Protein AF-A0A3A2ZZX3-F1 (afdb_monomer)

InterPro domains:
  IPR053175 DHMBA Cluster Regulating Transcription Factor [PTHR38791] (6-276)

Secondary structure (DSSP, 8-state):
--THHHHHHTTT-HHHHHHHHHHHTPPPPHHHHHHHHHHHHH--STHHHHHHHHHHHHHHHHHHHHHHTTSS--HHHHHHHHHHHHHHHHHHHTTS-GGGSPEEEEPPGGGTTSSSS--SSSEEEE-SSHHHHHHHHHHHHHHHHHHHHHHHHHHHHHTT--GGGHHHHHHHHHHHHHHHHHHHHHHHHHHHHHTT--GGG-S-TT----TTHHHHHHHHHHHHHHHHHHH-TTS-HHHHHHHHHHHHHHHHHH--HHHHHHHHHHHTTPPPGGGSTT-S---TTTTTTTSTT-----

pLDDT: mean 73.74, std 22.27, range [23.28, 98.44]

Structure (mmCIF, N/CA/C/O backbone):
data_AF-A0A3A2ZZX3-F1
#
_entry.id   AF-A0A3A2ZZX3-F1
#
loop_
_atom_site.group_PDB
_atom_site.id
_atom_site.type_symbol
_atom_site.label_atom_id
_atom_site.label_alt_id
_atom_site.label_comp_id
_atom_site.label_asym_id
_atom_site.label_entity_id
_atom_site.label_seq_id
_atom_site.pdbx_PDB_ins_code
_atom_site.Cartn_x
_atom_site.Cartn_y
_atom_site.Cartn_z
_atom_site.occupancy
_atom_site.B_iso_or_equiv
_atom_site.auth_seq_id
_atom_site.auth_comp_id
_atom_site.auth_asym_id
_atom_site.auth_atom_id
_atom_site.pdbx_PDB_model_num
ATOM 1 N N . MET A 1 1 ? -22.712 -8.710 -6.549 1.00 27.12 1 MET A N 1
ATOM 2 C CA . MET A 1 1 ? -22.750 -7.231 -6.635 1.00 27.12 1 MET A CA 1
ATOM 3 C C . MET A 1 1 ? -22.127 -6.888 -7.974 1.00 27.12 1 MET A C 1
ATOM 5 O O . MET A 1 1 ? -20.960 -7.195 -8.163 1.00 27.12 1 MET A O 1
ATOM 9 N N . ASP A 1 2 ? -22.930 -6.405 -8.920 1.00 23.28 2 ASP A N 1
ATOM 10 C CA . ASP A 1 2 ? -22.525 -6.122 -10.302 1.00 23.28 2 ASP A CA 1
ATOM 11 C C . ASP A 1 2 ? -21.553 -4.928 -10.335 1.00 23.28 2 ASP A C 1
ATOM 13 O O . ASP A 1 2 ? -21.874 -3.843 -9.844 1.00 23.28 2 ASP A O 1
ATOM 17 N N . TRP A 1 3 ? -20.349 -5.124 -10.878 1.00 28.36 3 TRP A N 1
ATOM 18 C CA . TRP A 1 3 ? -19.307 -4.094 -10.962 1.00 28.36 3 TRP A CA 1
ATOM 19 C C . TRP A 1 3 ? -19.712 -2.894 -11.824 1.00 28.36 3 TRP A C 1
ATOM 21 O O . TRP A 1 3 ? -19.175 -1.802 -11.636 1.00 28.36 3 TRP A O 1
ATOM 31 N N . ARG A 1 4 ? -20.729 -3.044 -12.684 1.00 27.89 4 ARG A N 1
ATOM 32 C CA . ARG A 1 4 ? -21.340 -1.931 -13.429 1.00 27.89 4 ARG A CA 1
ATOM 33 C C . ARG A 1 4 ? -21.966 -0.873 -12.509 1.00 27.89 4 ARG A C 1
ATOM 35 O O . ARG A 1 4 ? -22.125 0.273 -12.921 1.00 27.89 4 ARG A O 1
ATOM 42 N N . CYS A 1 5 ? -22.265 -1.210 -11.248 1.00 26.86 5 CYS A N 1
ATOM 43 C CA . CYS A 1 5 ? -22.736 -0.241 -10.251 1.00 26.86 5 CYS A CA 1
ATOM 44 C C . CYS A 1 5 ? -21.631 0.663 -9.673 1.00 26.86 5 CYS A C 1
ATOM 46 O O . CYS A 1 5 ? -21.943 1.708 -9.099 1.00 26.86 5 CYS A O 1
ATOM 48 N N . LEU A 1 6 ? -20.348 0.303 -9.792 1.00 32.28 6 LEU A N 1
ATOM 49 C CA . LEU A 1 6 ? -19.255 1.165 -9.320 1.00 32.28 6 LEU A CA 1
ATOM 50 C C . LEU A 1 6 ? -18.976 2.313 -10.294 1.00 32.28 6 LEU A C 1
ATOM 52 O O . LEU A 1 6 ? -18.769 3.436 -9.838 1.00 32.28 6 LEU A O 1
ATOM 56 N N . ASP A 1 7 ? -19.111 2.080 -11.602 1.00 29.34 7 ASP A N 1
ATOM 57 C CA . ASP A 1 7 ? -19.030 3.142 -12.613 1.00 29.34 7 ASP A CA 1
ATOM 58 C C . ASP A 1 7 ? -20.176 4.163 -12.475 1.00 29.34 7 ASP A C 1
ATOM 60 O O . ASP A 1 7 ? -19.975 5.360 -12.688 1.00 29.34 7 ASP A O 1
ATOM 64 N N . THR A 1 8 ? -21.368 3.737 -12.034 1.00 28.77 8 THR A N 1
ATOM 65 C CA . THR A 1 8 ? -22.497 4.649 -11.761 1.00 28.77 8 THR A CA 1
ATOM 66 C C . THR A 1 8 ? -22.389 5.361 -10.406 1.00 28.77 8 THR A C 1
ATOM 68 O O . THR A 1 8 ? -22.933 6.455 -10.244 1.00 28.77 8 THR A O 1
ATOM 71 N N . CYS A 1 9 ? -21.640 4.805 -9.445 1.00 27.50 9 CYS A N 1
ATOM 72 C CA . CYS A 1 9 ? -21.347 5.428 -8.146 1.00 27.50 9 CYS A CA 1
ATOM 73 C C . CYS A 1 9 ? -20.044 6.251 -8.122 1.00 27.50 9 CYS A C 1
ATOM 75 O O . CYS A 1 9 ? -19.771 6.929 -7.124 1.00 27.50 9 CYS A O 1
ATOM 77 N N . ALA A 1 10 ? -19.270 6.248 -9.213 1.00 30.84 10 ALA A N 1
ATOM 78 C CA . ALA A 1 10 ? -18.018 6.988 -9.377 1.00 30.84 10 ALA A CA 1
ATOM 79 C C . ALA A 1 10 ? -18.080 8.486 -8.989 1.00 30.84 10 ALA A C 1
ATOM 81 O O . ALA A 1 10 ? -17.092 8.982 -8.440 1.00 30.84 10 ALA A O 1
ATOM 82 N N . PRO A 1 11 ? -19.205 9.222 -9.161 1.00 28.05 11 PRO A N 1
ATOM 83 C CA . PRO A 1 11 ? -19.306 10.608 -8.697 1.00 28.05 11 PRO A CA 1
ATOM 84 C C . PRO A 1 11 ? -19.359 10.767 -7.168 1.00 28.05 11 PRO A C 1
ATOM 86 O O . PRO A 1 11 ? -19.103 11.861 -6.672 1.00 28.05 11 PRO A O 1
ATOM 89 N N . ARG A 1 12 ? -19.717 9.717 -6.408 1.00 30.23 12 ARG A N 1
ATOM 90 C CA . ARG A 1 12 ? -19.893 9.779 -4.941 1.00 30.23 12 ARG A CA 1
ATOM 91 C C . ARG A 1 12 ? -18.686 9.291 -4.144 1.00 30.23 12 ARG A C 1
ATOM 93 O O . ARG A 1 12 ? -18.505 9.746 -3.020 1.00 30.23 12 ARG A O 1
ATOM 100 N N . PHE A 1 13 ? -17.862 8.400 -4.700 1.00 36.53 13 PHE A N 1
ATOM 101 C 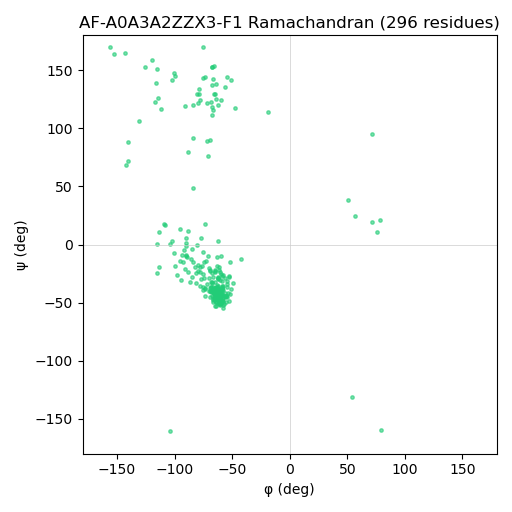CA . PHE A 1 13 ? -16.740 7.778 -3.979 1.00 36.53 13 PHE A CA 1
ATOM 102 C C . PHE A 1 13 ? -15.485 7.639 -4.863 1.00 36.53 13 PHE A C 1
ATOM 104 O O . PHE A 1 13 ? -15.111 6.526 -5.241 1.00 36.53 13 PHE A O 1
ATOM 111 N N . PRO A 1 14 ? -14.794 8.750 -5.185 1.00 44.69 14 PRO A N 1
ATOM 112 C CA . PRO A 1 14 ? -13.608 8.743 -6.054 1.00 44.69 14 PRO A CA 1
ATOM 113 C C . PRO A 1 14 ? -12.471 7.838 -5.543 1.00 44.69 14 PRO A C 1
ATOM 115 O O . PRO A 1 14 ? -11.707 7.292 -6.340 1.00 44.69 14 PRO A O 1
ATOM 118 N N . ASP A 1 15 ? -12.393 7.609 -4.228 1.00 47.47 15 ASP A N 1
ATOM 119 C CA . ASP A 1 15 ? -11.411 6.715 -3.604 1.00 47.47 15 ASP A CA 1
ATOM 120 C C . ASP A 1 15 ? -11.558 5.249 -4.052 1.00 47.47 15 ASP A C 1
ATOM 122 O O . ASP A 1 15 ? -10.544 4.57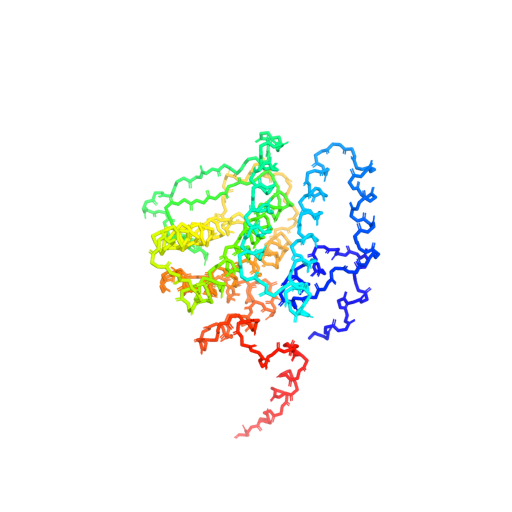1 -4.237 1.00 47.47 15 ASP A O 1
ATOM 126 N N . LEU A 1 16 ? -12.792 4.778 -4.284 1.00 49.12 16 LEU A N 1
ATOM 127 C CA . LEU A 1 16 ? -13.080 3.410 -4.734 1.00 49.12 16 LEU A CA 1
ATOM 128 C C . LEU A 1 16 ? -12.723 3.203 -6.205 1.00 49.12 16 LEU A C 1
ATOM 130 O O . LEU A 1 16 ? -12.169 2.163 -6.560 1.00 49.12 16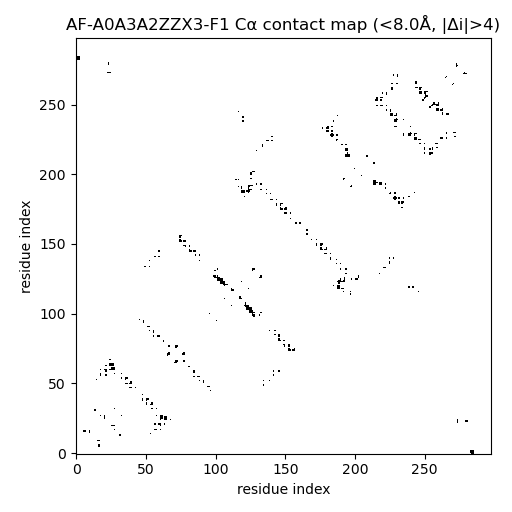 LEU A O 1
ATOM 134 N N . GLN A 1 17 ? -12.947 4.214 -7.046 1.00 50.62 17 GLN A N 1
ATOM 135 C CA . GLN A 1 17 ? -12.512 4.167 -8.440 1.00 50.62 17 GLN A CA 1
ATOM 136 C C . GLN A 1 17 ? -10.984 4.175 -8.548 1.00 50.62 17 GLN A C 1
ATOM 138 O O . GLN A 1 17 ? -10.424 3.456 -9.367 1.00 50.62 17 GLN A O 1
ATOM 143 N N . LEU A 1 18 ? -10.289 4.944 -7.703 1.00 50.12 18 LEU A N 1
ATOM 144 C CA . LEU A 1 18 ? -8.824 4.928 -7.642 1.00 50.12 18 LEU A CA 1
ATOM 145 C C . LEU A 1 18 ? -8.290 3.562 -7.193 1.00 50.12 18 LEU A C 1
ATOM 147 O O . LEU A 1 18 ? -7.308 3.093 -7.753 1.00 50.12 18 LEU A O 1
ATOM 151 N N . ILE A 1 19 ? -8.937 2.903 -6.224 1.00 55.06 19 ILE A N 1
ATOM 152 C CA . ILE A 1 19 ? -8.599 1.524 -5.831 1.00 55.06 19 ILE A CA 1
ATOM 153 C C . ILE A 1 19 ? -8.789 0.580 -7.026 1.00 55.06 19 ILE A C 1
ATOM 155 O O . ILE A 1 19 ? -7.847 -0.109 -7.408 1.00 55.06 19 ILE A O 1
ATOM 159 N N . SER A 1 20 ? -9.960 0.612 -7.668 1.00 52.97 20 SER A N 1
ATOM 160 C CA . SER A 1 20 ? -10.252 -0.193 -8.861 1.00 52.97 20 SER A CA 1
ATOM 161 C C . SER A 1 20 ? -9.228 0.035 -9.981 1.00 52.97 20 SER A C 1
ATOM 163 O O . SER A 1 20 ? -8.704 -0.922 -10.542 1.00 52.97 20 SER A O 1
ATOM 165 N N . ASN A 1 21 ? -8.852 1.287 -10.255 1.00 52.41 21 ASN A N 1
ATOM 166 C CA . ASN A 1 21 ? -7.917 1.626 -11.328 1.00 52.41 21 ASN A CA 1
ATOM 167 C C . ASN A 1 21 ? -6.476 1.182 -11.048 1.00 52.41 21 ASN A C 1
ATOM 169 O O . ASN A 1 21 ? -5.806 0.680 -11.955 1.00 52.41 21 ASN A O 1
ATOM 173 N N . ILE A 1 22 ? -6.010 1.325 -9.800 1.00 53.75 22 ILE A N 1
ATOM 174 C CA . ILE A 1 22 ? -4.679 0.859 -9.377 1.00 53.75 22 ILE A CA 1
ATOM 175 C C . ILE A 1 22 ? -4.537 -0.640 -9.677 1.00 53.75 22 ILE A C 1
ATOM 177 O O . ILE A 1 22 ? -3.548 -1.057 -10.286 1.00 53.75 22 ILE A O 1
ATOM 181 N N . TYR A 1 23 ? -5.558 -1.435 -9.343 1.00 50.56 23 TYR A N 1
ATOM 182 C CA . TYR A 1 23 ? -5.526 -2.891 -9.502 1.00 50.56 23 TYR A CA 1
ATOM 183 C C . TYR A 1 23 ? -5.949 -3.387 -10.893 1.00 50.56 23 TYR A C 1
ATOM 185 O O . TYR A 1 23 ? -5.385 -4.359 -11.391 1.00 50.56 23 TYR A O 1
ATOM 193 N N . GLY A 1 24 ? -6.870 -2.696 -11.568 1.00 49.41 24 GLY A N 1
ATOM 194 C CA . GLY A 1 24 ? -7.225 -2.940 -12.971 1.00 49.41 24 GLY A CA 1
ATOM 195 C C . GLY A 1 24 ? -6.124 -2.522 -13.954 1.00 49.41 24 GLY A C 1
ATOM 196 O O . GLY A 1 24 ? -6.196 -2.834 -15.153 1.00 49.41 24 GLY A O 1
ATOM 197 N N . LYS A 1 25 ? -5.091 -1.820 -13.455 1.00 52.94 25 LYS A N 1
ATOM 198 C CA . LYS A 1 25 ? -4.049 -1.162 -14.256 1.00 52.94 25 LYS A CA 1
ATOM 199 C C . LYS A 1 25 ? -4.685 -0.295 -15.350 1.00 52.94 25 LYS A C 1
ATOM 201 O O . LYS A 1 25 ? -4.248 -0.297 -16.501 1.00 52.94 25 LYS A O 1
ATOM 206 N N . THR A 1 26 ? -5.787 0.367 -15.018 1.00 53.41 26 THR A N 1
ATOM 207 C CA . THR A 1 26 ? -6.523 1.242 -15.929 1.00 53.41 26 THR A CA 1
ATOM 208 C C . THR A 1 26 ? -6.170 2.687 -15.629 1.00 53.41 26 THR A C 1
ATOM 210 O O . THR A 1 26 ? -5.873 3.069 -14.496 1.00 53.41 26 THR A O 1
ATOM 213 N N . ARG A 1 27 ? -6.177 3.513 -16.673 1.00 51.59 27 ARG A N 1
ATOM 214 C CA . ARG A 1 27 ? -5.947 4.943 -16.518 1.00 51.59 27 ARG A CA 1
ATOM 215 C C . ARG A 1 27 ? -7.064 5.556 -15.680 1.00 51.59 27 ARG A C 1
ATOM 217 O O . ARG A 1 27 ? -8.236 5.282 -15.931 1.00 51.59 27 ARG A O 1
ATOM 224 N N . THR A 1 28 ? -6.715 6.450 -14.758 1.00 54.31 28 THR A N 1
ATOM 225 C CA . THR A 1 28 ? -7.730 7.265 -14.090 1.00 54.31 28 THR A CA 1
ATOM 226 C C . THR A 1 28 ? -8.414 8.174 -15.116 1.00 54.31 28 THR A C 1
ATOM 228 O O . THR A 1 28 ? -7.717 8.924 -15.808 1.00 54.31 28 THR A O 1
ATOM 231 N N . PRO A 1 29 ? -9.757 8.138 -15.233 1.00 69.12 29 PRO A N 1
ATOM 232 C CA . PRO A 1 29 ? -10.492 9.000 -16.150 1.00 69.12 29 PRO A CA 1
ATOM 233 C C . PRO A 1 29 ? -10.115 10.477 -15.988 1.00 69.12 29 PRO A C 1
ATOM 235 O O . PRO A 1 29 ? -9.925 10.975 -14.874 1.00 69.12 29 PRO A O 1
ATOM 238 N N . SER A 1 30 ? -10.039 11.201 -17.106 1.00 64.94 30 SER A N 1
ATOM 239 C CA . SER A 1 30 ? -9.662 12.621 -17.129 1.00 64.94 30 SER A CA 1
ATOM 240 C C . SER A 1 30 ? -10.602 13.497 -16.293 1.00 64.94 30 SER A C 1
ATOM 242 O O . SER A 1 30 ? -10.145 14.466 -15.687 1.00 64.94 30 SER A O 1
ATOM 244 N N . SER A 1 31 ? -11.882 13.124 -16.206 1.00 52.31 31 SER A N 1
ATOM 245 C CA . SER A 1 31 ? -12.887 13.738 -15.334 1.00 52.31 31 SER A CA 1
ATOM 246 C C . SER A 1 31 ? -12.510 13.629 -13.856 1.00 52.31 31 SER A C 1
ATOM 248 O O . SER A 1 31 ? -12.478 14.643 -13.167 1.00 52.31 31 SER A O 1
ATOM 250 N N . ILE A 1 32 ? -12.138 12.437 -13.382 1.00 61.62 32 ILE A N 1
ATOM 251 C CA . ILE A 1 32 ? -11.729 12.198 -11.989 1.00 61.62 32 ILE A CA 1
ATOM 252 C C . ILE A 1 32 ? -10.435 12.941 -11.675 1.00 61.62 32 ILE A C 1
ATOM 254 O O . ILE A 1 32 ? -10.342 13.595 -10.644 1.00 61.62 32 ILE A O 1
ATOM 258 N N . ARG A 1 33 ? -9.463 12.933 -12.592 1.00 64.12 33 ARG A N 1
ATOM 259 C CA . ARG A 1 33 ? -8.218 13.692 -12.420 1.00 64.12 33 ARG A CA 1
ATOM 260 C C . ARG A 1 33 ? -8.473 15.196 -12.301 1.00 64.12 33 ARG A C 1
ATOM 262 O O . ARG A 1 33 ? -7.904 15.841 -11.423 1.00 64.12 33 ARG A O 1
ATOM 269 N N . LYS A 1 34 ? -9.338 15.750 -13.160 1.00 66.62 34 LYS A N 1
ATOM 270 C CA . LYS A 1 34 ? -9.728 17.166 -13.105 1.00 66.62 34 LYS A CA 1
ATOM 271 C C . LYS A 1 34 ? -10.454 17.480 -11.798 1.00 66.62 34 LYS A C 1
ATOM 273 O O . LYS A 1 34 ? -10.163 18.498 -11.187 1.00 66.62 34 LYS A O 1
ATOM 278 N N . LEU A 1 35 ? -11.336 16.593 -11.337 1.00 66.00 35 LEU A N 1
ATOM 279 C CA . LEU A 1 35 ? -12.009 16.731 -10.044 1.00 66.00 35 LEU A CA 1
ATOM 280 C C . LEU A 1 35 ? -11.017 16.700 -8.875 1.00 66.00 35 LEU A C 1
ATOM 282 O O . LEU A 1 35 ? -11.110 17.554 -8.004 1.00 66.00 35 LEU A O 1
ATOM 286 N N . SER A 1 36 ? -10.029 15.799 -8.875 1.00 69.19 36 SER A N 1
ATOM 287 C CA . SER A 1 36 ? -8.981 15.768 -7.843 1.00 69.19 36 SER A CA 1
ATOM 288 C C . SER A 1 36 ? -8.125 17.038 -7.839 1.00 69.19 36 SER A C 1
ATOM 290 O O . SER A 1 36 ? -7.779 17.542 -6.775 1.00 69.19 36 SER A O 1
ATOM 292 N N . GLN A 1 37 ? -7.802 17.584 -9.016 1.00 69.94 37 GLN A N 1
ATOM 293 C CA . GLN A 1 37 ? -7.067 18.848 -9.136 1.00 69.94 37 GLN A CA 1
ATOM 294 C C . GLN A 1 37 ? -7.894 20.039 -8.642 1.00 69.94 37 GLN A C 1
ATOM 296 O O . GLN A 1 37 ? -7.379 20.867 -7.894 1.00 69.94 37 GLN A O 1
ATOM 301 N N . LEU A 1 38 ? -9.171 20.109 -9.025 1.00 67.00 38 LEU A N 1
ATOM 302 C CA . LEU A 1 38 ? -10.085 21.159 -8.579 1.00 67.00 38 LEU A CA 1
ATOM 303 C C . LEU A 1 38 ? -10.331 21.086 -7.070 1.00 67.00 38 LEU A C 1
ATOM 305 O O . LEU A 1 38 ? -10.319 22.126 -6.417 1.00 67.00 38 LEU A O 1
ATOM 309 N N . ALA A 1 39 ? -10.488 19.881 -6.513 1.00 63.00 39 ALA A N 1
ATOM 310 C CA . ALA A 1 39 ? -10.569 19.671 -5.072 1.00 63.00 39 ALA A CA 1
ATOM 311 C C . ALA A 1 39 ? -9.301 20.204 -4.396 1.00 63.00 39 ALA A C 1
ATOM 313 O O . ALA A 1 39 ? -9.383 21.141 -3.614 1.00 63.00 39 ALA A O 1
ATOM 314 N N . TYR A 1 40 ? -8.111 19.762 -4.817 1.00 69.19 40 TYR A N 1
ATOM 315 C CA . TYR A 1 40 ? -6.847 20.237 -4.243 1.00 69.19 40 TYR A CA 1
ATOM 316 C C . TYR A 1 40 ? -6.671 21.769 -4.270 1.00 69.19 40 TYR A C 1
ATOM 318 O O . TYR A 1 40 ? -6.086 22.338 -3.348 1.00 69.19 40 TYR A O 1
ATOM 326 N N . GLN A 1 41 ? -7.150 22.435 -5.325 1.00 71.44 41 GLN A N 1
ATOM 327 C CA . GLN A 1 41 ? -7.077 23.893 -5.479 1.00 71.44 41 GLN A CA 1
ATOM 328 C C . GLN A 1 41 ? -8.117 24.649 -4.640 1.00 71.44 41 GLN A C 1
ATOM 330 O O . GLN A 1 41 ? -7.864 25.787 -4.253 1.00 71.44 41 GLN A O 1
ATOM 335 N N . SER A 1 42 ? -9.273 24.037 -4.380 1.00 61.38 42 SER A N 1
ATOM 336 C CA . SER A 1 42 ? -10.416 24.679 -3.711 1.00 61.38 42 SER A CA 1
ATOM 337 C C . SER A 1 42 ? -10.516 24.323 -2.227 1.00 61.38 42 SER A C 1
ATOM 339 O O . SER A 1 42 ? -11.197 25.008 -1.465 1.00 61.38 42 SER A O 1
ATOM 341 N N . THR A 1 43 ? -9.863 23.240 -1.809 1.00 65.12 43 THR A N 1
ATOM 342 C CA . THR A 1 43 ? -9.905 22.725 -0.446 1.00 65.12 43 THR A CA 1
ATOM 343 C C . THR A 1 43 ? -9.007 23.551 0.476 1.00 65.12 43 THR A C 1
ATOM 345 O O . THR A 1 43 ? -7.800 23.681 0.261 1.00 65.12 43 THR A O 1
ATOM 348 N N . VAL A 1 44 ? -9.601 24.070 1.552 1.00 63.09 44 VAL A N 1
ATOM 349 C CA . VAL A 1 44 ? -8.910 24.810 2.616 1.00 63.09 44 VAL A CA 1
ATOM 350 C C . VAL A 1 44 ? -8.730 23.900 3.836 1.00 63.09 44 VAL A C 1
ATOM 352 O O . VAL A 1 44 ? -9.620 23.119 4.172 1.00 63.09 44 VAL A O 1
ATOM 355 N N . GLY A 1 45 ? -7.583 24.004 4.511 1.00 69.06 45 GLY A N 1
ATOM 356 C CA . GLY A 1 45 ? -7.265 23.222 5.711 1.00 69.06 45 GLY A CA 1
ATOM 357 C C . GLY A 1 45 ? -6.801 21.789 5.426 1.00 69.06 45 GLY A C 1
ATOM 358 O O . GLY A 1 45 ? -6.361 21.466 4.320 1.00 69.06 45 GLY A O 1
ATOM 359 N N . ASP A 1 46 ? -6.900 20.925 6.438 1.00 68.12 46 ASP A N 1
ATOM 360 C CA . ASP A 1 46 ? -6.272 19.594 6.466 1.00 68.12 46 ASP A CA 1
ATOM 361 C C . ASP A 1 46 ? -6.727 18.651 5.336 1.00 68.12 46 ASP A C 1
ATOM 363 O O . ASP A 1 46 ? -5.985 17.769 4.900 1.00 68.12 46 ASP A O 1
ATOM 367 N N . PHE A 1 47 ? -7.926 18.857 4.784 1.00 69.44 47 PHE A N 1
ATOM 368 C CA . PHE A 1 47 ? -8.449 18.055 3.673 1.00 69.44 47 PHE A CA 1
ATOM 369 C C . PHE A 1 47 ? -7.573 18.128 2.407 1.00 69.44 47 PHE A C 1
ATOM 371 O O . PHE A 1 47 ? -7.542 17.176 1.624 1.00 69.44 47 PHE A O 1
ATOM 378 N N . ARG A 1 48 ? -6.779 19.195 2.237 1.00 79.06 48 ARG A N 1
ATOM 379 C CA . ARG A 1 48 ? -5.869 19.367 1.094 1.00 79.06 48 ARG A CA 1
ATOM 380 C C . ARG A 1 48 ? -4.785 18.283 1.028 1.00 79.06 48 ARG A C 1
ATOM 382 O O . ARG A 1 48 ? -4.321 17.937 -0.061 1.00 79.06 48 ARG A O 1
ATOM 389 N N . HIS A 1 49 ? -4.397 17.705 2.167 1.00 84.62 49 HIS A N 1
ATOM 390 C CA . HIS A 1 49 ? -3.409 16.623 2.207 1.00 84.62 49 HIS A CA 1
ATOM 391 C C . HIS A 1 49 ? -3.943 15.327 1.588 1.00 84.62 49 HIS A C 1
ATOM 393 O O . HIS A 1 49 ? -3.200 14.639 0.880 1.00 84.62 49 HIS A O 1
ATOM 399 N N . LYS A 1 50 ? -5.236 15.026 1.785 1.00 82.44 50 LYS A N 1
ATOM 400 C CA . LYS A 1 50 ? -5.921 13.898 1.133 1.00 82.44 50 LYS A CA 1
ATOM 401 C C . LYS A 1 50 ? -5.974 14.092 -0.385 1.00 82.44 50 LYS A C 1
ATOM 403 O O . LYS A 1 50 ? -5.702 13.155 -1.142 1.00 82.44 50 LYS A O 1
ATOM 408 N N . ASP A 1 51 ? -6.294 15.302 -0.832 1.00 81.81 51 ASP A N 1
ATOM 409 C CA . ASP A 1 51 ? -6.369 15.613 -2.261 1.00 81.81 51 ASP A CA 1
ATOM 410 C C . ASP A 1 51 ? -4.988 15.502 -2.929 1.00 81.81 51 ASP A C 1
ATOM 412 O O . ASP A 1 51 ? -4.868 14.936 -4.017 1.00 81.81 51 ASP A O 1
ATOM 416 N N . HIS A 1 52 ? -3.920 15.930 -2.243 1.00 87.06 52 HIS A N 1
ATOM 417 C CA . HIS A 1 52 ? -2.549 15.757 -2.730 1.00 87.06 52 HIS A CA 1
ATOM 418 C C . HIS A 1 52 ? -2.189 14.272 -2.908 1.00 87.06 52 HIS A C 1
ATOM 420 O O . HIS A 1 52 ? -1.696 13.880 -3.967 1.00 87.06 52 HIS A O 1
ATOM 426 N N . LEU A 1 53 ? -2.505 13.419 -1.926 1.00 88.56 53 LEU A N 1
ATOM 427 C CA . LEU A 1 53 ? -2.290 11.976 -2.064 1.00 88.56 53 LEU A CA 1
ATOM 428 C C . LEU A 1 53 ? -3.086 11.393 -3.243 1.00 88.56 53 LEU A C 1
ATOM 430 O O . LEU A 1 53 ? -2.585 10.534 -3.968 1.00 88.56 53 LEU A O 1
ATOM 434 N N . SER A 1 54 ? -4.307 11.875 -3.473 1.00 82.50 54 SER A N 1
ATOM 435 C CA . SER A 1 54 ? -5.140 11.434 -4.600 1.00 82.50 54 SER A CA 1
ATOM 436 C C . SER A 1 54 ? -4.508 11.769 -5.958 1.00 82.50 54 SER A C 1
ATOM 438 O O . SER A 1 54 ? -4.555 10.947 -6.874 1.00 82.50 54 SER A O 1
ATOM 440 N N . ILE A 1 55 ? -3.838 12.920 -6.080 1.00 85.94 55 ILE A N 1
ATOM 441 C CA . ILE A 1 55 ? -3.068 13.298 -7.279 1.00 85.94 55 ILE A CA 1
ATOM 442 C C . ILE A 1 55 ? -1.875 12.351 -7.497 1.00 85.94 55 ILE A C 1
ATOM 444 O O . ILE A 1 55 ? -1.632 11.901 -8.622 1.00 85.94 55 ILE A O 1
ATOM 448 N N . LEU A 1 56 ? -1.146 12.006 -6.433 1.00 90.69 56 LEU A N 1
ATOM 449 C CA . LEU A 1 56 ? -0.028 11.058 -6.514 1.00 90.69 56 LEU A CA 1
ATOM 450 C C . LEU A 1 56 ? -0.512 9.657 -6.923 1.00 90.69 56 LEU A C 1
ATOM 452 O O . LEU A 1 56 ? 0.076 9.028 -7.802 1.00 90.69 56 LEU A O 1
ATOM 456 N N . ARG A 1 57 ? -1.647 9.202 -6.381 1.00 86.69 57 ARG A N 1
ATOM 457 C CA . ARG A 1 57 ? -2.301 7.941 -6.777 1.00 86.69 57 ARG A CA 1
ATOM 458 C C . ARG A 1 57 ? -2.772 7.943 -8.229 1.00 86.69 57 ARG A C 1
ATOM 460 O O . ARG A 1 57 ? -2.631 6.937 -8.920 1.00 86.69 57 ARG A O 1
ATOM 467 N N . ALA A 1 58 ? -3.298 9.063 -8.722 1.00 80.69 58 ALA A N 1
ATOM 468 C CA . ALA A 1 58 ? -3.647 9.197 -10.134 1.00 80.69 58 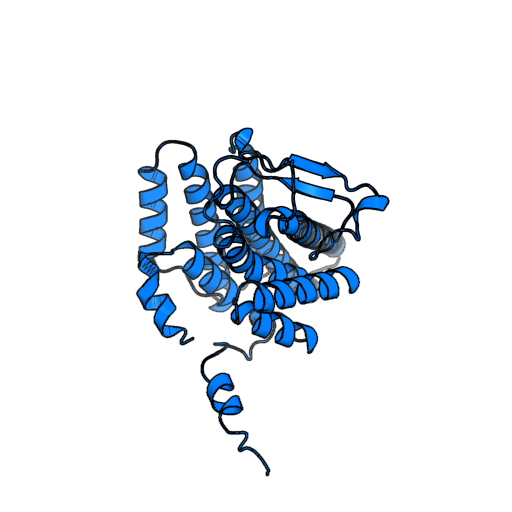ALA A CA 1
ATOM 469 C C . ALA A 1 58 ? -2.404 9.089 -11.036 1.00 80.69 58 ALA A C 1
ATOM 471 O O . ALA A 1 58 ? -2.467 8.443 -12.080 1.00 80.69 58 ALA A O 1
ATOM 472 N N . SER A 1 59 ? -1.268 9.637 -10.595 1.00 88.75 59 SER A N 1
ATOM 473 C CA . SER A 1 59 ? 0.016 9.520 -11.303 1.00 88.75 59 SER A CA 1
ATOM 474 C C . SER A 1 59 ? 0.511 8.069 -11.359 1.00 88.75 59 SER A C 1
ATOM 476 O O . SER A 1 59 ? 1.002 7.630 -12.396 1.00 88.75 59 SER A O 1
ATOM 478 N N . LEU A 1 60 ? 0.310 7.291 -10.286 1.00 88.12 60 LEU A N 1
ATOM 479 C CA . LEU A 1 60 ? 0.565 5.846 -10.293 1.00 88.12 60 LEU A CA 1
ATOM 480 C C . LEU A 1 60 ? -0.310 5.126 -11.331 1.00 88.12 60 LEU A C 1
ATOM 482 O O . LEU A 1 60 ? 0.190 4.281 -12.069 1.00 88.12 60 LEU A O 1
ATOM 486 N N . CYS A 1 61 ? -1.598 5.469 -11.429 1.00 80.94 61 CYS A N 1
ATOM 487 C CA . CYS A 1 61 ? -2.495 4.873 -12.427 1.00 80.94 61 CYS A CA 1
ATOM 488 C C . CYS A 1 61 ? -2.059 5.207 -13.865 1.00 80.94 61 CYS A C 1
ATOM 490 O O . CYS A 1 61 ? -2.097 4.342 -14.740 1.00 80.94 61 CYS A O 1
ATOM 492 N N . ASP A 1 62 ? -1.619 6.446 -14.114 1.00 85.31 62 ASP A N 1
ATOM 493 C CA . ASP A 1 62 ? -1.064 6.865 -15.408 1.00 85.31 62 ASP A CA 1
ATOM 494 C C . ASP A 1 62 ? 0.217 6.074 -15.749 1.00 85.31 62 ASP A C 1
ATOM 496 O O . ASP A 1 62 ? 0.367 5.608 -16.885 1.00 85.31 62 ASP A O 1
ATOM 500 N N . LEU A 1 63 ? 1.101 5.846 -14.768 1.00 87.69 63 LEU A N 1
ATOM 501 C CA . LEU A 1 63 ? 2.302 5.020 -14.934 1.00 87.69 63 LEU A CA 1
ATOM 502 C C . LEU A 1 63 ? 1.937 3.557 -15.235 1.00 87.69 63 LEU A C 1
ATOM 504 O O . LEU A 1 63 ? 2.395 3.008 -16.235 1.00 87.69 63 LEU A O 1
ATOM 508 N N . HIS A 1 64 ? 1.043 2.955 -14.442 1.00 84.31 64 HIS A N 1
ATOM 509 C CA . HIS A 1 64 ? 0.514 1.601 -14.665 1.00 84.31 64 HIS A CA 1
ATOM 510 C C . HIS A 1 64 ? -0.051 1.435 -16.075 1.00 84.31 64 HIS A C 1
ATOM 512 O O . HIS A 1 64 ? 0.275 0.473 -16.771 1.00 84.31 64 HIS A O 1
ATOM 518 N N . SER A 1 65 ? -0.888 2.381 -16.505 1.00 81.12 65 SER A N 1
ATOM 519 C CA . SER A 1 65 ? -1.491 2.350 -17.833 1.00 81.12 65 SER A CA 1
ATOM 520 C C . SER A 1 65 ? -0.448 2.482 -18.939 1.00 81.12 65 SER A C 1
ATOM 522 O O . SER A 1 65 ? -0.595 1.837 -19.974 1.00 81.12 65 SER A O 1
ATOM 524 N N . SER A 1 66 ? 0.587 3.302 -18.745 1.00 85.88 66 SER A N 1
ATOM 525 C CA . SER A 1 66 ? 1.653 3.485 -19.737 1.00 85.88 66 SER A CA 1
ATOM 526 C C . SER A 1 66 ? 2.480 2.214 -19.912 1.00 85.88 66 SER A C 1
ATOM 528 O O . SER A 1 66 ? 2.760 1.830 -21.046 1.00 85.88 66 SER A O 1
ATOM 530 N N . VAL A 1 67 ? 2.790 1.517 -18.814 1.00 87.38 67 VAL A N 1
ATOM 531 C CA . VAL A 1 67 ? 3.479 0.219 -18.851 1.00 87.38 67 VAL A CA 1
ATOM 532 C C . VAL A 1 67 ? 2.597 -0.850 -19.498 1.00 87.38 67 VAL A C 1
ATOM 534 O O . VAL A 1 67 ? 3.026 -1.523 -20.429 1.00 87.38 67 VAL A O 1
ATOM 537 N N . LYS A 1 68 ? 1.333 -0.975 -19.068 1.00 82.94 68 LYS A N 1
ATOM 538 C CA . LYS A 1 68 ? 0.389 -1.980 -19.591 1.00 82.94 68 LYS A CA 1
ATOM 539 C C . LYS A 1 68 ? 0.141 -1.844 -21.095 1.00 82.94 68 LYS A C 1
ATOM 541 O O . LYS A 1 68 ? 0.044 -2.848 -21.788 1.00 82.94 68 LYS A O 1
ATOM 546 N N . ASN A 1 69 ? 0.022 -0.613 -21.589 1.00 82.25 69 ASN A N 1
ATOM 547 C CA . ASN A 1 69 ? -0.255 -0.339 -23.000 1.00 82.25 69 ASN A CA 1
ATOM 548 C C . ASN A 1 69 ? 1.022 -0.247 -23.852 1.00 82.25 69 ASN A C 1
ATOM 550 O O . ASN A 1 69 ? 0.953 0.216 -24.986 1.00 82.25 69 ASN A O 1
ATOM 554 N N . ASN A 1 70 ? 2.182 -0.653 -23.320 1.00 86.12 70 ASN A N 1
ATOM 555 C CA . ASN A 1 70 ? 3.479 -0.589 -23.999 1.00 86.12 70 ASN A CA 1
ATOM 556 C C . ASN A 1 70 ? 3.885 0.822 -24.471 1.00 86.12 70 ASN A C 1
ATOM 558 O O . ASN A 1 70 ? 4.693 0.963 -25.385 1.00 86.12 70 ASN A O 1
ATOM 562 N N . HIS A 1 71 ? 3.358 1.880 -23.847 1.00 90.88 71 HIS A N 1
ATOM 563 C CA . HIS A 1 71 ? 3.831 3.250 -24.078 1.00 90.88 71 HIS A CA 1
ATOM 564 C C . HIS A 1 71 ? 5.140 3.538 -23.333 1.00 90.88 71 HIS A C 1
ATOM 566 O O . HIS A 1 71 ? 5.889 4.426 -23.727 1.00 90.88 71 HIS A O 1
ATOM 572 N N . LEU A 1 72 ? 5.412 2.796 -22.257 1.00 89.75 72 LEU A N 1
ATOM 573 C CA . LEU A 1 72 ? 6.672 2.822 -21.525 1.00 89.75 72 LEU A CA 1
ATOM 574 C C . LEU A 1 72 ? 7.149 1.380 -21.337 1.00 89.75 72 LEU A C 1
ATOM 576 O O . LEU A 1 72 ? 6.561 0.634 -20.558 1.00 89.75 72 LEU A O 1
ATOM 580 N N . THR A 1 73 ? 8.178 0.980 -22.080 1.00 91.69 73 THR A N 1
ATOM 581 C CA . THR A 1 73 ? 8.630 -0.421 -22.154 1.00 91.69 73 THR A CA 1
ATOM 582 C C . THR A 1 73 ? 10.024 -0.644 -21.585 1.00 91.69 73 THR A C 1
ATOM 584 O O . THR A 1 73 ? 10.318 -1.767 -21.163 1.00 91.69 73 THR A O 1
ATOM 587 N N . ASP A 1 74 ? 10.863 0.392 -21.563 1.00 92.81 74 ASP A N 1
ATOM 588 C CA . ASP A 1 74 ? 12.232 0.331 -21.056 1.00 92.81 74 ASP A CA 1
ATOM 589 C C . ASP A 1 74 ? 12.250 0.097 -19.529 1.00 92.81 74 ASP A C 1
ATOM 591 O O . ASP A 1 74 ? 11.731 0.935 -18.785 1.00 92.81 74 ASP A O 1
ATOM 595 N N . PRO A 1 75 ? 12.827 -1.019 -19.033 1.00 92.31 75 PRO A N 1
ATOM 596 C CA . PRO A 1 75 ? 12.833 -1.333 -17.606 1.00 92.31 75 PRO A CA 1
ATOM 597 C C . PRO A 1 75 ? 13.513 -0.265 -16.742 1.00 92.31 75 PRO A C 1
ATOM 599 O O . PRO A 1 75 ? 13.049 -0.024 -15.628 1.00 92.31 75 PRO A O 1
ATOM 602 N N . VAL A 1 76 ? 14.577 0.384 -17.239 1.00 93.31 76 VAL A N 1
ATOM 603 C CA . VAL A 1 76 ? 15.279 1.448 -16.497 1.00 93.31 76 VAL A CA 1
ATOM 604 C C . VAL A 1 76 ? 14.345 2.639 -16.299 1.00 93.31 76 VAL A C 1
ATOM 606 O O . VAL A 1 76 ? 14.083 3.027 -15.163 1.00 93.31 76 VAL A O 1
ATOM 609 N N . SER A 1 77 ? 13.747 3.138 -17.380 1.00 95.38 77 SER A N 1
ATOM 610 C CA . SER A 1 77 ? 12.802 4.258 -17.348 1.00 95.38 77 SER A CA 1
ATOM 611 C C . SER A 1 77 ? 11.585 3.983 -16.454 1.00 95.38 77 SER A C 1
ATOM 613 O O . SER A 1 77 ? 11.096 4.881 -15.767 1.00 95.38 77 SER A O 1
ATOM 615 N N . ILE A 1 78 ? 11.081 2.741 -16.430 1.00 95.12 78 ILE A N 1
ATOM 616 C CA . ILE A 1 78 ? 9.978 2.339 -15.539 1.00 95.12 78 ILE A CA 1
ATOM 617 C C . ILE A 1 78 ? 10.408 2.423 -14.069 1.00 95.12 78 ILE A C 1
ATOM 619 O O . ILE A 1 78 ? 9.675 2.981 -13.250 1.00 95.12 78 ILE A O 1
ATOM 623 N N . ILE A 1 79 ? 11.585 1.887 -13.733 1.00 95.94 79 ILE A N 1
ATOM 624 C CA . ILE A 1 79 ? 12.129 1.926 -12.369 1.00 95.94 79 ILE A CA 1
ATOM 625 C C . ILE A 1 79 ? 12.367 3.370 -11.922 1.00 95.94 79 ILE A C 1
ATOM 627 O O . ILE A 1 79 ? 11.957 3.738 -10.822 1.00 95.94 79 ILE A O 1
ATOM 631 N N . GLU A 1 80 ? 12.974 4.202 -12.767 1.00 96.94 80 GLU A N 1
ATOM 632 C CA . GLU A 1 80 ? 13.223 5.615 -12.465 1.00 96.94 80 GLU A CA 1
ATOM 633 C C . GLU A 1 80 ? 11.920 6.383 -12.220 1.00 96.94 80 GLU A C 1
ATOM 635 O O . GLU A 1 80 ? 11.805 7.115 -11.234 1.00 96.94 80 GLU A O 1
ATOM 640 N N . ALA A 1 81 ? 10.901 6.173 -13.060 1.00 97.81 81 ALA A N 1
ATOM 641 C CA . ALA A 1 81 ? 9.589 6.786 -12.875 1.00 97.81 81 ALA A CA 1
ATOM 642 C C . ALA A 1 81 ? 8.918 6.334 -11.566 1.00 97.81 81 ALA A C 1
ATOM 644 O O . ALA A 1 81 ? 8.316 7.156 -10.864 1.00 97.81 81 ALA A O 1
ATOM 645 N N . ALA A 1 82 ? 9.039 5.050 -11.216 1.00 97.19 82 ALA A N 1
ATOM 646 C CA . ALA A 1 82 ? 8.493 4.510 -9.977 1.00 97.19 82 ALA A CA 1
ATOM 647 C C . ALA A 1 82 ? 9.198 5.091 -8.738 1.00 97.19 82 ALA A C 1
ATOM 649 O O . ALA A 1 82 ? 8.528 5.564 -7.818 1.00 97.19 82 ALA A O 1
ATOM 650 N N . LEU A 1 83 ? 10.535 5.138 -8.742 1.00 98.31 83 LEU A N 1
ATOM 651 C CA . LEU A 1 83 ? 11.343 5.732 -7.671 1.00 98.31 83 LEU A CA 1
ATOM 652 C C . LEU A 1 83 ? 11.070 7.231 -7.508 1.00 98.31 83 LEU A C 1
ATOM 654 O O . LEU A 1 83 ? 10.921 7.719 -6.387 1.00 98.31 83 LEU A O 1
ATOM 658 N N . ALA A 1 84 ? 10.941 7.967 -8.614 1.00 98.44 84 ALA A N 1
ATOM 659 C CA . ALA A 1 84 ? 10.610 9.388 -8.580 1.00 98.44 84 ALA A CA 1
ATOM 660 C C . ALA A 1 84 ? 9.223 9.647 -7.970 1.00 98.44 84 ALA A C 1
ATOM 662 O O . ALA A 1 84 ? 9.023 10.656 -7.287 1.00 98.44 84 ALA A O 1
ATOM 663 N N . LEU A 1 85 ? 8.250 8.757 -8.202 1.00 98.00 85 LEU A N 1
ATOM 664 C CA . LEU A 1 85 ? 6.932 8.862 -7.578 1.00 98.00 85 LEU A CA 1
ATOM 665 C C . LEU A 1 85 ? 6.957 8.446 -6.097 1.00 98.00 85 LEU A C 1
ATOM 667 O O . LEU A 1 85 ? 6.294 9.100 -5.290 1.00 98.00 85 LEU A O 1
ATOM 671 N N . ASP A 1 86 ? 7.755 7.443 -5.720 1.00 98.44 86 ASP A N 1
ATOM 672 C CA . ASP A 1 86 ? 7.945 7.054 -4.313 1.00 98.44 86 ASP A CA 1
ATOM 673 C C . ASP A 1 86 ? 8.567 8.193 -3.493 1.00 98.44 86 ASP A C 1
ATOM 675 O O . ASP A 1 86 ? 8.063 8.548 -2.427 1.00 98.44 86 ASP A O 1
ATOM 679 N N . ALA A 1 87 ? 9.578 8.870 -4.044 1.00 98.38 87 ALA A N 1
ATOM 680 C CA . ALA A 1 87 ? 10.187 10.041 -3.418 1.00 98.38 87 ALA A CA 1
ATOM 681 C C . ALA A 1 87 ? 9.165 11.166 -3.162 1.00 98.38 87 ALA A C 1
ATOM 683 O O . ALA A 1 87 ? 9.184 11.796 -2.104 1.00 98.38 87 ALA A O 1
ATOM 684 N N . LYS A 1 88 ? 8.222 11.392 -4.090 1.00 98.25 88 LYS A N 1
ATOM 685 C CA . LYS A 1 88 ? 7.127 12.364 -3.905 1.00 98.25 88 LYS A CA 1
ATOM 686 C C . LYS A 1 88 ? 6.151 11.940 -2.807 1.00 98.25 88 LYS A C 1
ATOM 688 O O . LYS A 1 88 ? 5.666 12.800 -2.075 1.00 98.25 88 LYS A O 1
ATOM 693 N N . LEU A 1 89 ? 5.871 10.642 -2.671 1.00 96.94 89 LEU A N 1
ATOM 694 C CA . LEU A 1 89 ? 5.043 10.108 -1.584 1.00 96.94 89 LEU A CA 1
ATOM 695 C C . LEU A 1 89 ? 5.723 10.304 -0.224 1.00 96.94 89 LEU A C 1
ATOM 697 O O . LEU A 1 89 ? 5.074 10.753 0.719 1.00 96.94 89 LEU A O 1
ATOM 701 N N . ILE A 1 90 ? 7.026 10.033 -0.120 1.00 97.31 90 ILE A N 1
ATOM 702 C CA . ILE A 1 90 ? 7.795 10.278 1.109 1.00 97.31 90 ILE A CA 1
ATOM 703 C C . ILE A 1 90 ? 7.795 11.774 1.442 1.00 97.31 90 ILE A C 1
ATOM 705 O O . ILE A 1 90 ? 7.459 12.152 2.564 1.00 97.31 90 ILE A O 1
ATOM 709 N N . ALA A 1 91 ? 8.077 12.637 0.461 1.00 97.25 91 ALA A N 1
ATOM 710 C CA . ALA A 1 91 ? 8.039 14.086 0.647 1.00 97.25 91 ALA A CA 1
ATOM 711 C C . ALA A 1 91 ? 6.654 14.572 1.106 1.00 97.25 91 ALA A C 1
ATOM 713 O O . ALA A 1 91 ? 6.562 15.441 1.969 1.00 97.25 91 ALA A O 1
ATOM 714 N N . TRP A 1 92 ? 5.572 13.976 0.592 1.00 95.31 92 TRP A N 1
ATOM 715 C CA . TRP A 1 92 ? 4.210 14.275 1.036 1.00 95.31 92 TRP A CA 1
ATOM 716 C C . TRP A 1 92 ? 4.009 14.013 2.535 1.00 95.31 92 TRP A C 1
ATOM 718 O O . TRP A 1 92 ? 3.382 14.845 3.193 1.00 95.31 92 TRP A O 1
ATOM 728 N N . THR A 1 93 ? 4.586 12.951 3.113 1.00 95.25 93 THR A N 1
ATOM 729 C CA . THR A 1 93 ? 4.442 12.694 4.562 1.00 95.25 93 THR A CA 1
ATOM 730 C C . THR A 1 93 ? 5.035 13.800 5.434 1.00 95.25 93 THR A C 1
ATOM 732 O O . THR A 1 93 ? 4.505 14.074 6.507 1.00 95.25 93 THR A O 1
ATOM 735 N N . LEU A 1 94 ? 6.067 14.500 4.948 1.00 94.00 94 LEU A N 1
ATOM 736 C CA . LEU A 1 94 ? 6.697 15.619 5.657 1.00 94.00 94 LEU A CA 1
ATOM 737 C C . LEU A 1 94 ? 5.820 16.879 5.670 1.00 94.00 94 LEU A C 1
ATOM 739 O O . LEU A 1 94 ? 6.093 17.813 6.417 1.00 94.00 94 LEU A O 1
ATOM 743 N N . THR A 1 95 ? 4.777 16.919 4.837 1.00 92.25 95 THR A N 1
ATOM 744 C CA . THR A 1 95 ? 3.836 18.046 4.772 1.00 92.25 95 THR A CA 1
ATOM 745 C C . THR A 1 95 ? 2.652 17.896 5.720 1.00 92.25 95 THR A C 1
ATOM 747 O O . THR A 1 95 ? 1.870 18.835 5.847 1.00 92.25 95 THR A O 1
ATOM 750 N N . LEU A 1 96 ? 2.479 16.726 6.343 1.00 92.00 96 LEU A N 1
ATOM 751 C CA . LEU A 1 96 ? 1.309 16.429 7.165 1.00 92.00 96 LEU A CA 1
ATOM 752 C C . LEU A 1 96 ? 1.377 17.145 8.522 1.00 92.00 96 LEU A C 1
ATOM 754 O O . LEU A 1 96 ? 2.455 17.239 9.114 1.00 92.00 96 LEU A O 1
ATOM 758 N N . PRO A 1 97 ? 0.237 17.615 9.059 1.00 91.31 97 PRO A N 1
ATOM 759 C CA . PRO A 1 97 ? 0.200 18.176 10.400 1.00 91.31 97 PRO A CA 1
ATOM 760 C C . PRO A 1 97 ? 0.473 17.084 11.451 1.00 91.31 97 PRO A C 1
ATOM 762 O O . PRO A 1 97 ? 0.120 15.921 11.234 1.00 91.31 97 PRO A O 1
ATOM 765 N N . PRO A 1 98 ? 1.018 17.431 12.634 1.00 89.88 98 PRO A N 1
ATOM 766 C CA . PRO A 1 98 ? 1.306 16.456 13.690 1.00 89.88 98 PRO A CA 1
ATOM 767 C C . PRO A 1 98 ? 0.093 15.630 14.135 1.00 89.88 98 PRO A C 1
ATOM 769 O O . PRO A 1 98 ? 0.247 14.489 14.557 1.00 89.88 98 PRO A O 1
ATOM 772 N N . SER A 1 99 ? -1.113 16.190 14.021 1.00 87.75 99 SER A N 1
ATOM 773 C CA . SER A 1 99 ? -2.372 15.517 14.353 1.00 87.75 99 SER A CA 1
ATOM 774 C C . SER A 1 99 ? -2.674 14.313 13.452 1.00 87.75 99 SER A C 1
ATOM 776 O O . SER A 1 99 ? -3.378 13.396 13.869 1.00 87.75 99 SER A O 1
ATOM 778 N N . TRP A 1 100 ? -2.108 14.279 12.242 1.00 90.50 100 TRP A N 1
ATOM 779 C CA . TRP A 1 100 ? -2.269 13.169 11.307 1.00 90.50 100 TRP A CA 1
ATOM 780 C C . TRP A 1 100 ? -1.261 12.046 11.538 1.00 90.50 100 TRP A C 1
ATOM 782 O O . TRP A 1 100 ? -1.442 10.963 10.983 1.00 90.50 100 TRP A O 1
ATOM 792 N N . SER A 1 101 ? -0.215 12.263 12.336 1.00 91.69 101 SER A N 1
ATOM 793 C CA . SER A 1 101 ? 0.784 11.235 12.619 1.00 91.69 101 SER A CA 1
ATOM 794 C C . SER A 1 101 ? 0.160 10.060 13.383 1.00 91.69 101 SER A C 1
ATOM 796 O O . SER A 1 101 ? -0.500 10.280 14.401 1.00 91.69 101 SER A O 1
ATOM 798 N N . PRO A 1 102 ? 0.360 8.804 12.941 1.00 93.31 102 PRO A N 1
ATOM 799 C CA . PRO A 1 102 ? -0.128 7.641 13.664 1.00 93.31 102 PRO A CA 1
ATOM 800 C C . PRO A 1 102 ? 0.590 7.521 15.008 1.00 93.31 102 PRO A C 1
ATOM 802 O O . PRO A 1 102 ? 1.819 7.523 15.068 1.00 93.31 102 PRO A O 1
ATOM 805 N N . THR A 1 103 ? -0.171 7.359 16.085 1.00 93.62 103 THR A N 1
ATOM 806 C CA . THR A 1 103 ? 0.388 7.058 17.404 1.00 93.62 103 THR A CA 1
ATOM 807 C C . THR A 1 103 ? 0.614 5.558 17.515 1.00 93.62 103 THR A C 1
ATOM 809 O O . THR A 1 103 ? -0.335 4.777 17.426 1.00 93.62 103 THR A O 1
ATOM 812 N N . THR A 1 104 ? 1.859 5.145 17.734 1.00 94.06 104 THR A N 1
ATOM 813 C CA . THR A 1 104 ? 2.212 3.738 17.957 1.00 94.06 104 THR A CA 1
ATOM 814 C C . THR A 1 104 ? 1.935 3.337 19.402 1.00 94.06 104 THR A C 1
ATOM 816 O O . THR A 1 104 ? 2.399 3.992 20.335 1.00 94.06 104 THR A O 1
ATOM 819 N N . VAL A 1 105 ? 1.223 2.228 19.593 1.00 90.19 105 VAL A N 1
ATOM 820 C CA . VAL A 1 105 ? 1.027 1.597 20.902 1.00 90.19 105 VAL A CA 1
ATOM 821 C C . VAL A 1 105 ? 1.651 0.214 20.891 1.00 90.19 105 VAL A C 1
ATOM 823 O O . VAL A 1 105 ? 1.270 -0.634 20.088 1.00 90.19 105 VAL A O 1
ATOM 826 N N . ASN A 1 106 ? 2.586 -0.017 21.811 1.00 90.06 106 ASN A N 1
ATOM 827 C CA . ASN A 1 106 ? 3.236 -1.311 21.979 1.00 90.06 106 ASN A CA 1
ATOM 828 C C . ASN A 1 106 ? 2.330 -2.276 22.756 1.00 90.06 106 ASN A C 1
ATOM 830 O O . ASN A 1 106 ? 1.760 -1.935 23.795 1.00 90.06 106 ASN A O 1
ATOM 834 N N . VAL A 1 107 ? 2.221 -3.503 22.262 1.00 82.62 107 VAL A N 1
ATOM 835 C CA . VAL A 1 107 ? 1.405 -4.572 22.829 1.00 82.62 107 VAL A CA 1
ATOM 836 C C . VAL A 1 107 ? 2.246 -5.372 23.810 1.00 82.62 107 VAL A C 1
ATOM 838 O O . VAL A 1 107 ? 3.234 -6.009 23.451 1.00 82.62 107 VAL A O 1
ATOM 841 N N . SER A 1 108 ? 1.828 -5.392 25.074 1.00 73.25 108 SER A N 1
ATOM 842 C CA . SER A 1 108 ? 2.418 -6.315 26.042 1.00 73.25 108 SER A CA 1
ATOM 843 C C . SER A 1 108 ? 2.078 -7.768 25.672 1.00 73.25 108 SER A C 1
ATOM 845 O O . SER A 1 108 ? 0.931 -8.039 25.309 1.00 73.25 108 SER A O 1
ATOM 847 N N . PRO A 1 109 ? 2.995 -8.738 25.857 1.00 64.81 109 PRO A N 1
ATOM 848 C CA . PRO A 1 109 ? 2.756 -10.146 25.521 1.00 64.81 109 PRO A CA 1
ATOM 849 C C . PRO A 1 109 ? 1.476 -10.747 26.126 1.00 64.81 109 PRO A C 1
ATOM 851 O O . PRO A 1 109 ? 0.868 -11.627 25.529 1.00 64.81 109 PRO A O 1
ATOM 854 N N . ARG A 1 110 ? 1.032 -10.232 27.282 1.00 56.97 110 ARG A N 1
ATOM 855 C CA . ARG A 1 110 ? -0.189 -10.656 27.988 1.00 56.97 110 ARG A CA 1
ATOM 856 C C . ARG A 1 110 ? -1.498 -10.281 27.278 1.00 56.97 110 ARG A C 1
ATOM 858 O O . ARG A 1 110 ? -2.510 -10.921 27.529 1.00 56.97 110 ARG A O 1
ATOM 865 N N . ASN A 1 111 ? -1.484 -9.285 26.390 1.00 57.56 111 ASN A N 1
ATOM 866 C CA . ASN A 1 111 ? -2.691 -8.715 25.777 1.00 57.56 111 ASN A CA 1
ATOM 867 C C . ASN A 1 111 ? -2.940 -9.193 24.335 1.00 57.56 111 ASN A C 1
ATOM 869 O O . ASN A 1 111 ? -3.902 -8.753 23.713 1.00 57.56 111 ASN A O 1
ATOM 873 N N . ARG A 1 112 ? -2.111 -10.096 23.787 1.00 56.94 112 ARG A N 1
ATOM 874 C CA . ARG A 1 112 ? -2.237 -10.559 22.387 1.00 56.94 112 ARG A CA 1
ATOM 875 C C . ARG A 1 112 ? -3.493 -11.394 22.106 1.00 56.94 112 ARG A C 1
ATOM 877 O O . ARG A 1 112 ? -3.954 -11.424 20.969 1.00 56.94 112 ARG A O 1
ATOM 884 N N . ASN A 1 113 ? -4.054 -12.035 23.134 1.00 53.94 113 ASN A N 1
ATOM 885 C CA . ASN A 1 113 ? -5.083 -13.074 22.987 1.00 53.94 113 ASN A CA 1
ATOM 886 C C . ASN A 1 113 ? -6.464 -12.669 23.547 1.00 53.94 113 ASN A C 1
ATOM 888 O O . ASN A 1 113 ? -7.323 -13.528 23.714 1.00 53.94 113 ASN A O 1
ATOM 892 N N . GLY A 1 114 ? -6.670 -11.391 23.893 1.00 50.72 114 GLY A N 1
ATOM 893 C CA . GLY A 1 114 ? -7.846 -10.940 24.653 1.00 50.72 114 GLY A CA 1
ATOM 894 C C . GLY A 1 114 ? -9.047 -10.435 23.839 1.00 50.72 114 GLY A C 1
ATOM 895 O O . GLY A 1 114 ? -10.095 -10.194 24.432 1.00 50.72 114 GLY A O 1
ATOM 896 N N . SER A 1 115 ? -8.925 -10.247 22.520 1.00 53.72 115 SER A N 1
ATOM 897 C CA . SER A 1 115 ? -9.980 -9.675 21.663 1.00 53.72 115 SER A CA 1
ATOM 898 C C . SER A 1 115 ? -10.332 -10.574 20.478 1.00 53.72 115 SER A C 1
ATOM 900 O O . SER A 1 115 ? -9.491 -11.317 19.975 1.00 53.72 115 SER A O 1
ATOM 902 N N . GLU A 1 116 ? -11.574 -10.456 19.991 1.00 51.94 116 GLU A N 1
ATOM 903 C CA . GLU A 1 116 ? -12.106 -11.183 18.823 1.00 51.94 116 GLU A CA 1
ATOM 904 C C . GLU A 1 116 ? -11.220 -11.030 17.574 1.00 51.94 116 GLU A C 1
ATOM 906 O O . GLU A 1 116 ? -11.125 -11.941 16.755 1.00 51.94 116 GLU A O 1
ATOM 911 N N . PHE A 1 117 ? -10.474 -9.929 17.468 1.00 61.00 117 PHE A N 1
ATOM 912 C CA . PHE A 1 117 ? -9.369 -9.767 16.528 1.00 61.00 117 PHE A CA 1
ATOM 913 C C . PHE A 1 117 ? -8.049 -9.712 17.297 1.00 61.00 117 PHE A C 1
ATOM 915 O O . PHE A 1 117 ? -7.838 -8.797 18.094 1.00 61.00 117 PHE A O 1
ATOM 922 N N . SER A 1 118 ? -7.168 -10.686 17.070 1.00 71.75 118 SER A N 1
ATOM 923 C CA . SER A 1 118 ? -5.818 -10.681 17.636 1.00 71.75 118 SER A CA 1
ATOM 924 C C . SER A 1 118 ? -4.953 -9.654 16.911 1.00 71.75 118 SER A C 1
ATOM 926 O O . SER A 1 118 ? -5.090 -9.466 15.704 1.00 71.75 118 SER A O 1
ATOM 928 N N . ILE A 1 119 ? -4.051 -8.992 17.632 1.00 83.62 119 ILE A N 1
ATOM 929 C CA . ILE A 1 119 ? -3.064 -8.087 17.031 1.00 83.62 119 ILE A CA 1
ATOM 930 C C . ILE A 1 119 ? -1.943 -8.944 16.431 1.00 83.62 119 ILE A C 1
ATOM 932 O O . ILE A 1 119 ? -1.429 -9.825 17.118 1.00 83.62 119 ILE A O 1
ATOM 936 N N . TYR A 1 120 ? -1.578 -8.708 15.164 1.00 86.62 120 TYR A N 1
ATOM 937 C CA . TYR A 1 120 ? -0.548 -9.502 14.481 1.00 86.62 120 TYR A CA 1
ATOM 938 C C . TYR A 1 120 ? 0.837 -9.360 15.127 1.00 86.62 120 TYR A C 1
ATOM 940 O O . TYR A 1 120 ? 1.493 -10.353 15.429 1.00 86.62 120 TYR A O 1
ATOM 948 N N . GLY A 1 121 ? 1.285 -8.117 15.303 1.00 86.38 121 GLY A N 1
ATOM 949 C CA . GLY A 1 121 ? 2.638 -7.792 15.741 1.00 86.38 121 GLY A CA 1
ATOM 950 C C . GLY A 1 121 ? 2.730 -7.367 17.203 1.00 86.38 121 GLY A C 1
ATOM 951 O O . GLY A 1 121 ? 1.843 -7.612 18.022 1.00 86.38 121 GLY A O 1
ATOM 952 N N . ASP A 1 122 ? 3.830 -6.685 17.511 1.00 89.19 122 ASP A N 1
ATOM 953 C CA . ASP A 1 122 ? 4.140 -6.155 18.844 1.00 89.19 122 ASP A CA 1
ATOM 954 C C . ASP A 1 122 ? 3.603 -4.736 19.056 1.00 89.19 122 ASP A C 1
ATOM 956 O O . ASP A 1 122 ? 3.815 -4.144 20.111 1.00 89.19 122 ASP A O 1
ATOM 960 N N . TYR A 1 123 ? 2.921 -4.171 18.060 1.00 91.31 123 TYR A N 1
ATOM 961 C CA . TYR A 1 123 ? 2.386 -2.820 18.103 1.00 91.31 123 TYR A CA 1
ATOM 962 C C . TYR A 1 123 ? 1.154 -2.668 17.205 1.00 91.31 123 TYR A C 1
ATOM 964 O O . TYR A 1 123 ? 0.883 -3.493 16.330 1.00 91.31 123 TYR A O 1
ATOM 972 N N . TYR A 1 124 ? 0.406 -1.591 17.429 1.00 92.12 124 TYR A N 1
ATOM 973 C CA . TYR A 1 124 ? -0.658 -1.128 16.542 1.00 92.12 124 TYR A CA 1
ATOM 974 C C . TYR A 1 124 ? -0.707 0.398 16.497 1.00 92.12 124 TYR A C 1
ATOM 976 O O . TYR A 1 124 ? -0.138 1.082 17.350 1.00 92.12 124 TYR A O 1
ATOM 984 N N . TYR A 1 125 ? -1.405 0.932 15.499 1.00 93.00 125 TYR A N 1
ATOM 985 C CA . TYR A 1 125 ? -1.561 2.368 15.307 1.00 93.00 125 TYR A CA 1
ATOM 986 C C . TYR A 1 125 ? -2.897 2.889 15.818 1.00 93.00 125 TYR A C 1
ATOM 988 O O . TYR A 1 125 ? -3.932 2.243 15.666 1.00 93.00 125 TYR A O 1
ATOM 996 N N . ILE A 1 126 ? -2.873 4.109 16.343 1.00 90.62 126 ILE A N 1
ATOM 997 C CA . ILE A 1 126 ? -4.048 4.933 16.616 1.00 90.62 126 ILE A CA 1
ATOM 998 C C . ILE A 1 126 ? -3.975 6.172 15.737 1.00 90.62 126 ILE A C 1
ATOM 1000 O O . ILE A 1 126 ? -2.918 6.779 15.590 1.00 90.62 126 ILE A O 1
ATOM 1004 N N . TYR A 1 127 ? -5.119 6.559 15.186 1.00 89.00 127 TYR A N 1
ATOM 1005 C CA . TYR A 1 127 ? -5.251 7.724 14.322 1.00 89.00 127 TYR A CA 1
ATOM 1006 C C . TYR A 1 127 ? -6.238 8.719 14.930 1.00 89.00 127 TYR A C 1
ATOM 1008 O O . TYR A 1 127 ? -7.093 8.348 15.743 1.00 89.00 127 TYR A O 1
ATOM 1016 N N . GLN A 1 128 ? -6.147 9.981 14.511 1.00 86.12 128 GLN A N 1
ATOM 1017 C CA . GLN A 1 128 ? -7.097 11.023 14.904 1.00 86.12 128 GLN A CA 1
ATOM 1018 C C . GLN A 1 128 ? -8.546 10.633 14.573 1.00 86.12 128 GLN A C 1
ATOM 1020 O O . GLN A 1 128 ? -9.443 10.798 15.403 1.00 86.12 128 GLN A O 1
ATOM 1025 N N . ASP A 1 129 ? -8.767 10.100 13.373 1.00 83.00 129 ASP A N 1
ATOM 1026 C CA . ASP A 1 129 ? -10.059 9.628 12.885 1.00 83.00 129 ASP A CA 1
ATOM 1027 C C . ASP A 1 129 ? -9.899 8.574 11.768 1.00 83.00 129 ASP A C 1
ATOM 1029 O O . ASP A 1 129 ? -8.804 8.325 11.251 1.00 83.00 129 ASP A O 1
ATOM 1033 N N . LEU A 1 130 ? -11.015 7.928 11.411 1.00 82.19 130 LEU A N 1
ATOM 1034 C CA . LEU A 1 130 ? -11.074 6.889 10.377 1.00 82.19 130 LEU A CA 1
ATOM 1035 C C . LEU A 1 130 ? -10.687 7.393 8.965 1.00 82.19 130 LEU A C 1
ATOM 1037 O O . LEU A 1 130 ? -10.002 6.669 8.242 1.00 82.19 130 LEU A O 1
ATOM 1041 N N . PRO A 1 131 ? -11.058 8.614 8.527 1.00 83.31 131 PRO A N 1
ATOM 1042 C CA . PRO A 1 131 ? -10.531 9.177 7.284 1.00 83.31 131 PRO A CA 1
ATOM 1043 C C . PRO A 1 131 ? -9.001 9.270 7.262 1.00 83.31 131 PRO A C 1
ATOM 1045 O O . PRO A 1 131 ? -8.386 8.868 6.275 1.00 83.31 131 PRO A O 1
ATOM 1048 N N . THR A 1 132 ? -8.385 9.736 8.350 1.00 87.69 132 THR A N 1
ATOM 1049 C CA . THR A 1 132 ? -6.924 9.837 8.474 1.00 87.69 132 THR A CA 1
ATOM 1050 C C . THR A 1 132 ? -6.259 8.462 8.396 1.00 87.69 132 THR A C 1
ATOM 1052 O O . THR A 1 132 ? -5.272 8.291 7.676 1.00 87.69 132 THR A O 1
ATOM 1055 N N . SER A 1 133 ? -6.818 7.447 9.064 1.00 88.12 133 SER A N 1
ATOM 1056 C CA . SER A 1 133 ? -6.286 6.079 8.989 1.00 88.12 133 SER A CA 1
ATOM 1057 C C . SER A 1 133 ? -6.360 5.501 7.572 1.00 88.12 133 SER A C 1
ATOM 1059 O O . SER A 1 133 ? -5.406 4.875 7.103 1.00 88.12 133 SER A O 1
ATOM 1061 N N . ASN A 1 134 ? -7.452 5.775 6.852 1.00 86.00 134 ASN A N 1
ATOM 1062 C CA . ASN A 1 134 ? -7.607 5.380 5.454 1.00 86.00 134 ASN A CA 1
ATOM 1063 C C . ASN A 1 134 ? -6.571 6.069 4.547 1.00 86.00 134 ASN A C 1
ATOM 1065 O O . ASN A 1 134 ? -5.974 5.427 3.686 1.00 86.00 134 ASN A O 1
ATOM 1069 N N . VAL A 1 135 ? -6.311 7.366 4.746 1.00 89.56 135 VAL A N 1
ATOM 1070 C CA . VAL A 1 135 ? -5.279 8.102 3.993 1.00 89.56 135 VAL A CA 1
ATOM 1071 C C . VAL A 1 135 ? -3.904 7.448 4.162 1.00 89.56 135 VAL A C 1
ATOM 1073 O O . VAL A 1 135 ? -3.228 7.192 3.163 1.00 89.56 135 VAL A O 1
ATOM 1076 N N . TRP A 1 136 ? -3.518 7.095 5.390 1.00 94.44 136 TRP A N 1
ATOM 1077 C CA . TRP A 1 136 ? -2.261 6.387 5.651 1.00 94.44 136 TRP A CA 1
ATOM 1078 C C . TRP A 1 136 ? -2.183 5.026 4.963 1.00 94.44 136 TRP A C 1
ATOM 1080 O O . TRP A 1 136 ? -1.165 4.696 4.353 1.00 94.44 136 TRP A O 1
ATOM 1090 N N . ASN A 1 137 ? -3.259 4.241 5.005 1.00 92.00 137 ASN A N 1
ATOM 1091 C CA . ASN A 1 137 ? -3.291 2.947 4.328 1.00 92.00 137 ASN A CA 1
ATOM 1092 C C . ASN A 1 137 ? -3.260 3.075 2.798 1.00 92.00 137 ASN A C 1
ATOM 1094 O O . ASN A 1 137 ? -2.628 2.259 2.127 1.00 92.00 137 ASN A O 1
ATOM 1098 N N . ASN A 1 138 ? -3.851 4.127 2.231 1.00 89.69 138 ASN A N 1
ATOM 1099 C CA . ASN A 1 138 ? -3.734 4.418 0.803 1.00 89.69 138 ASN A CA 1
ATOM 1100 C C . ASN A 1 138 ? -2.318 4.847 0.411 1.00 89.69 138 ASN A C 1
ATOM 1102 O O . ASN A 1 138 ? -1.822 4.409 -0.626 1.00 89.69 138 ASN A O 1
ATOM 1106 N N . TYR A 1 139 ? -1.642 5.648 1.236 1.00 95.31 139 TYR A N 1
ATOM 1107 C CA . TYR A 1 139 ? -0.224 5.966 1.056 1.00 95.31 139 TYR A CA 1
ATOM 1108 C C . TYR A 1 139 ? 0.628 4.687 1.033 1.00 95.31 139 TYR A C 1
ATOM 1110 O O . TYR A 1 139 ? 1.343 4.444 0.059 1.00 95.31 139 TYR A O 1
ATOM 1118 N N . ARG A 1 140 ? 0.463 3.818 2.038 1.00 95.56 140 ARG A N 1
ATOM 1119 C CA . ARG A 1 140 ? 1.139 2.513 2.138 1.00 95.56 140 ARG A CA 1
ATOM 1120 C C . ARG A 1 140 ? 0.896 1.637 0.907 1.00 95.56 140 ARG A C 1
ATOM 1122 O O . ARG A 1 140 ? 1.849 1.159 0.301 1.00 95.56 140 ARG A O 1
ATOM 1129 N N . ALA A 1 141 ? -0.358 1.485 0.482 1.00 90.75 141 ALA A N 1
ATOM 1130 C CA . ALA A 1 141 ? -0.705 0.696 -0.702 1.00 90.75 141 ALA A CA 1
ATOM 1131 C C . ALA A 1 141 ? -0.104 1.261 -2.001 1.00 90.75 141 ALA A C 1
ATOM 1133 O O . ALA A 1 141 ? 0.332 0.503 -2.868 1.00 90.75 141 ALA A O 1
ATOM 1134 N N . THR A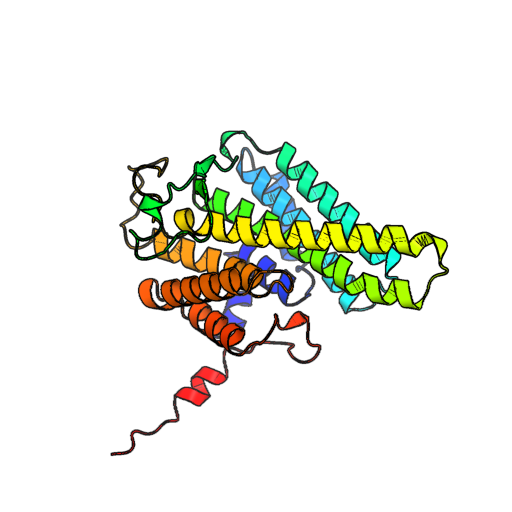 1 142 ? -0.040 2.590 -2.129 1.00 90.94 142 THR A N 1
ATOM 1135 C CA . THR A 1 142 ? 0.562 3.255 -3.297 1.00 90.94 142 THR A CA 1
ATOM 1136 C C . THR A 1 142 ? 2.058 2.960 -3.368 1.00 90.94 142 THR A C 1
ATOM 1138 O O . THR A 1 142 ? 2.543 2.524 -4.410 1.00 90.94 142 THR A O 1
ATOM 1141 N N . ARG A 1 143 ? 2.773 3.113 -2.244 1.00 96.50 143 ARG A N 1
ATOM 1142 C CA . ARG A 1 143 ? 4.200 2.774 -2.149 1.00 96.50 143 ARG A CA 1
ATOM 1143 C C . ARG A 1 143 ? 4.461 1.298 -2.423 1.00 96.50 143 ARG A C 1
ATOM 1145 O O . ARG A 1 143 ? 5.336 0.967 -3.215 1.00 96.50 143 ARG A O 1
ATOM 1152 N N . TYR A 1 144 ? 3.660 0.406 -1.841 1.00 94.38 144 TYR A N 1
ATOM 1153 C CA . TYR A 1 144 ? 3.767 -1.030 -2.102 1.00 94.38 144 TYR A CA 1
ATOM 1154 C C . TYR A 1 144 ? 3.673 -1.340 -3.599 1.00 94.38 144 TYR A C 1
ATOM 1156 O O . TYR A 1 144 ? 4.483 -2.097 -4.126 1.00 94.38 144 TYR A O 1
ATOM 1164 N N . THR A 1 145 ? 2.712 -0.725 -4.290 1.00 89.69 145 THR A N 1
ATOM 1165 C CA . THR A 1 145 ? 2.485 -0.958 -5.720 1.00 89.69 145 THR A CA 1
ATOM 1166 C C . THR A 1 145 ? 3.670 -0.477 -6.570 1.00 89.69 145 THR A C 1
ATOM 1168 O O . THR A 1 145 ? 4.054 -1.140 -7.531 1.00 89.69 145 THR A O 1
ATOM 1171 N N . LEU A 1 146 ? 4.298 0.642 -6.194 1.00 95.12 146 LEU A N 1
ATOM 1172 C CA . LEU A 1 146 ? 5.516 1.135 -6.846 1.00 95.12 146 LEU A CA 1
ATOM 1173 C C . LEU A 1 146 ? 6.696 0.178 -6.666 1.00 95.12 146 LEU A C 1
ATOM 1175 O O . LEU A 1 146 ? 7.374 -0.149 -7.637 1.00 95.12 146 LEU A O 1
ATOM 1179 N N . HIS A 1 147 ? 6.921 -0.313 -5.448 1.00 96.69 147 HIS A N 1
ATOM 1180 C CA . HIS A 1 147 ? 7.999 -1.268 -5.186 1.00 96.69 147 HIS A CA 1
ATOM 1181 C C . HIS A 1 147 ? 7.752 -2.630 -5.831 1.00 96.69 147 HIS A C 1
ATOM 1183 O O . HIS A 1 147 ? 8.694 -3.265 -6.300 1.00 96.69 147 HIS A O 1
ATOM 1189 N N . GLU A 1 148 ? 6.496 -3.053 -5.945 1.00 92.06 148 GLU A N 1
ATOM 1190 C CA . GLU A 1 148 ? 6.146 -4.232 -6.728 1.00 92.06 148 GLU A CA 1
ATOM 1191 C C . GLU A 1 148 ? 6.488 -4.049 -8.212 1.00 92.06 148 GLU A C 1
ATOM 1193 O O . GLU A 1 148 ? 7.105 -4.933 -8.803 1.00 92.06 148 GLU A O 1
ATOM 1198 N N . MET A 1 149 ? 6.168 -2.886 -8.793 1.00 92.00 149 MET A N 1
ATOM 1199 C CA . MET A 1 149 ? 6.559 -2.564 -10.167 1.00 92.00 149 MET A CA 1
ATOM 1200 C C . MET A 1 149 ? 8.079 -2.606 -10.348 1.00 92.00 149 MET A C 1
ATOM 1202 O O . MET A 1 149 ? 8.544 -3.169 -11.337 1.00 92.00 149 MET A O 1
ATOM 1206 N N . ILE A 1 150 ? 8.847 -2.049 -9.404 1.00 95.50 150 ILE A N 1
ATOM 1207 C CA . ILE A 1 150 ? 10.317 -2.094 -9.434 1.00 95.50 150 ILE A CA 1
ATOM 1208 C C . ILE A 1 150 ? 10.796 -3.548 -9.462 1.00 95.50 150 ILE A C 1
ATOM 1210 O O . ILE A 1 150 ? 11.540 -3.925 -10.366 1.00 95.50 150 ILE A O 1
ATOM 1214 N N . ILE A 1 151 ? 10.323 -4.379 -8.526 1.00 94.31 151 ILE A N 1
ATOM 1215 C CA . ILE A 1 151 ? 10.674 -5.804 -8.443 1.00 94.31 151 ILE A CA 1
ATOM 1216 C C . ILE A 1 151 ? 10.354 -6.543 -9.749 1.00 94.31 151 ILE A C 1
ATOM 1218 O O . ILE A 1 151 ? 11.168 -7.344 -10.205 1.00 94.31 151 ILE A O 1
ATOM 1222 N N . ASP A 1 152 ? 9.211 -6.261 -10.374 1.00 91.50 152 ASP A N 1
ATOM 1223 C CA . ASP A 1 152 ? 8.800 -6.911 -11.622 1.00 91.50 152 ASP A CA 1
ATOM 1224 C C . ASP A 1 152 ? 9.673 -6.507 -12.831 1.00 91.50 152 ASP A C 1
ATOM 1226 O O . ASP A 1 152 ? 9.772 -7.266 -13.797 1.00 91.50 152 ASP A O 1
ATOM 1230 N N . GLN A 1 153 ? 10.345 -5.348 -12.794 1.00 92.06 153 GLN A N 1
ATOM 1231 C CA . GLN A 1 153 ? 11.268 -4.922 -13.857 1.00 92.06 153 GLN A CA 1
ATOM 1232 C C . GLN A 1 153 ? 12.688 -5.480 -13.704 1.00 92.06 153 GLN A C 1
ATOM 1234 O O . GLN A 1 153 ? 13.375 -5.671 -14.712 1.00 92.06 153 GLN A O 1
ATOM 1239 N N . LEU A 1 154 ? 13.140 -5.774 -12.479 1.00 92.44 154 LEU A N 1
ATOM 1240 C CA . LEU A 1 154 ? 14.521 -6.204 -12.217 1.00 92.44 154 LEU A CA 1
ATOM 1241 C C . LEU A 1 154 ? 14.978 -7.416 -13.057 1.00 92.44 154 LEU A C 1
ATOM 1243 O O . LEU A 1 154 ? 16.096 -7.365 -13.577 1.00 92.44 154 LEU A O 1
ATOM 1247 N N . PRO A 1 155 ? 14.181 -8.482 -13.281 1.00 90.31 155 PRO A N 1
ATOM 1248 C CA . PRO A 1 155 ? 14.616 -9.619 -14.103 1.00 90.31 155 PRO A CA 1
ATOM 1249 C C . PRO A 1 155 ? 14.958 -9.245 -15.556 1.00 90.31 155 PRO A C 1
ATOM 1251 O O . PRO A 1 155 ? 15.852 -9.838 -16.168 1.00 90.31 155 PRO A O 1
ATOM 1254 N N . ARG A 1 156 ? 14.292 -8.220 -16.108 1.00 88.50 156 ARG A N 1
ATOM 1255 C CA . ARG A 1 156 ? 14.519 -7.738 -17.483 1.00 88.50 156 ARG A CA 1
ATOM 1256 C C . ARG A 1 156 ? 15.872 -7.034 -17.623 1.00 88.50 156 ARG A C 1
ATOM 1258 O O . ARG A 1 156 ? 16.486 -7.101 -18.685 1.00 88.50 156 ARG A O 1
ATOM 1265 N N . LEU A 1 157 ? 16.364 -6.422 -16.545 1.00 84.81 157 LEU A N 1
ATOM 1266 C CA . LEU A 1 157 ? 17.684 -5.787 -16.496 1.00 84.81 157 LEU A CA 1
ATOM 1267 C C . LEU A 1 157 ? 18.815 -6.810 -16.392 1.00 84.81 157 LEU A C 1
ATOM 1269 O O . LEU A 1 157 ? 19.824 -6.670 -17.078 1.00 84.81 157 LEU A O 1
ATOM 1273 N N . HIS A 1 158 ? 18.617 -7.877 -15.613 1.00 76.56 158 HIS A N 1
ATOM 1274 C CA . HIS A 1 158 ? 19.589 -8.973 -15.504 1.00 76.56 158 HIS A CA 1
ATOM 1275 C C . HIS A 1 158 ? 19.806 -9.697 -16.838 1.00 76.56 158 HIS A C 1
ATOM 1277 O O . HIS A 1 158 ? 20.894 -10.196 -17.098 1.00 76.56 158 HIS A O 1
ATOM 1283 N N . SER A 1 159 ? 18.779 -9.725 -17.690 1.00 72.31 159 SER A N 1
ATOM 1284 C CA . SER A 1 159 ? 18.848 -10.344 -19.018 1.00 72.31 159 SER A CA 1
ATOM 1285 C C . SER A 1 159 ? 19.536 -9.459 -20.068 1.00 72.31 159 SER A C 1
ATOM 1287 O O . SER A 1 159 ? 19.930 -9.967 -21.113 1.00 72.31 159 SER A O 1
ATOM 1289 N N . SER A 1 160 ? 19.661 -8.149 -19.813 1.00 67.44 160 SER A N 1
ATOM 1290 C CA . SER A 1 160 ? 20.053 -7.154 -20.826 1.00 67.44 160 SER A CA 1
ATOM 1291 C C . SER A 1 160 ? 21.419 -6.493 -20.581 1.00 67.44 160 SER A C 1
ATOM 1293 O O . SER A 1 160 ? 21.976 -5.938 -21.524 1.00 67.44 160 SER A O 1
ATOM 1295 N N . ASN A 1 161 ? 21.970 -6.529 -19.357 1.00 61.09 161 ASN A N 1
ATOM 1296 C CA . ASN A 1 161 ? 23.134 -5.714 -18.976 1.00 61.09 161 ASN A CA 1
ATOM 1297 C C . ASN A 1 161 ? 24.415 -6.489 -18.620 1.00 61.09 161 ASN A C 1
ATOM 1299 O O . ASN A 1 161 ? 24.398 -7.600 -18.093 1.00 61.09 161 ASN A O 1
ATOM 1303 N N . SER A 1 162 ? 25.537 -5.811 -18.881 1.00 58.88 162 SER A N 1
ATOM 1304 C CA . SER A 1 162 ? 26.913 -6.130 -18.496 1.00 58.88 162 SER A CA 1
ATOM 1305 C C . SER A 1 162 ? 27.135 -6.016 -16.977 1.00 58.88 162 SER A C 1
ATOM 1307 O O . SER A 1 162 ? 26.467 -5.251 -16.283 1.00 58.88 162 SER A O 1
ATOM 1309 N N . SER A 1 163 ? 28.097 -6.781 -16.451 1.00 65.88 163 SER A N 1
ATOM 1310 C CA . SER A 1 163 ? 28.334 -7.077 -15.022 1.00 65.88 163 SER A CA 1
ATOM 1311 C C . SER A 1 163 ? 28.432 -5.893 -14.042 1.00 65.88 163 SER A C 1
ATOM 1313 O O . SER A 1 163 ? 28.353 -6.109 -12.834 1.00 65.88 163 SER A O 1
ATOM 1315 N N . HIS A 1 164 ? 28.600 -4.657 -14.516 1.00 73.56 164 HIS A N 1
ATOM 1316 C CA . HIS A 1 164 ? 28.957 -3.507 -13.681 1.00 73.56 164 HIS A CA 1
ATOM 1317 C C . HIS A 1 164 ? 27.809 -2.941 -12.824 1.00 73.56 164 HIS A C 1
ATOM 1319 O O . HIS A 1 164 ? 28.087 -2.360 -11.781 1.00 73.56 164 HIS A O 1
ATOM 1325 N N . LEU A 1 165 ? 26.544 -3.126 -13.228 1.00 81.12 165 LEU A N 1
ATOM 1326 C CA . LEU A 1 165 ? 25.359 -2.617 -12.503 1.00 81.12 165 LEU A CA 1
ATOM 1327 C C . LEU A 1 165 ? 24.602 -3.704 -11.720 1.00 81.12 165 LEU A C 1
ATOM 1329 O O . LEU A 1 165 ? 23.594 -3.427 -11.073 1.00 81.12 165 LEU A O 1
ATOM 1333 N N . ALA A 1 166 ? 25.075 -4.953 -11.760 1.00 82.62 166 ALA A N 1
ATOM 1334 C CA . ALA A 1 166 ? 24.387 -6.083 -11.134 1.00 82.62 166 ALA A CA 1
ATOM 1335 C C . ALA A 1 166 ? 24.231 -5.909 -9.611 1.00 82.62 166 ALA A C 1
ATOM 1337 O O . ALA A 1 166 ? 23.178 -6.218 -9.056 1.00 82.62 166 ALA A O 1
ATOM 1338 N N . SER A 1 167 ? 25.258 -5.365 -8.948 1.00 87.38 167 SER A N 1
ATOM 1339 C CA . SER A 1 167 ? 25.231 -5.074 -7.508 1.00 87.38 167 SER A CA 1
ATOM 1340 C C . SER A 1 167 ? 24.162 -4.034 -7.156 1.00 87.38 167 SER A C 1
ATOM 1342 O O . SER A 1 167 ? 23.399 -4.222 -6.209 1.00 87.38 167 SER A O 1
ATOM 1344 N N . ASP A 1 168 ? 24.044 -2.969 -7.951 1.00 90.31 168 ASP A N 1
ATOM 1345 C CA . ASP A 1 168 ? 23.077 -1.895 -7.705 1.00 90.31 168 ASP A CA 1
ATOM 1346 C C . ASP A 1 168 ? 21.637 -2.397 -7.847 1.00 90.31 168 ASP A C 1
ATOM 1348 O O . ASP A 1 168 ? 20.785 -2.104 -7.006 1.00 90.31 168 ASP A O 1
ATOM 1352 N N . TYR A 1 169 ? 21.366 -3.226 -8.859 1.00 91.00 169 TYR A N 1
ATOM 1353 C CA . TYR A 1 169 ? 20.050 -3.838 -9.047 1.00 91.00 169 TYR A CA 1
ATOM 1354 C C . TYR A 1 169 ? 19.708 -4.865 -7.964 1.00 91.00 169 TYR A C 1
ATOM 1356 O O . TYR A 1 169 ? 18.556 -4.922 -7.527 1.00 91.00 169 TYR A O 1
ATOM 1364 N N . ALA A 1 170 ? 20.688 -5.637 -7.488 1.00 91.4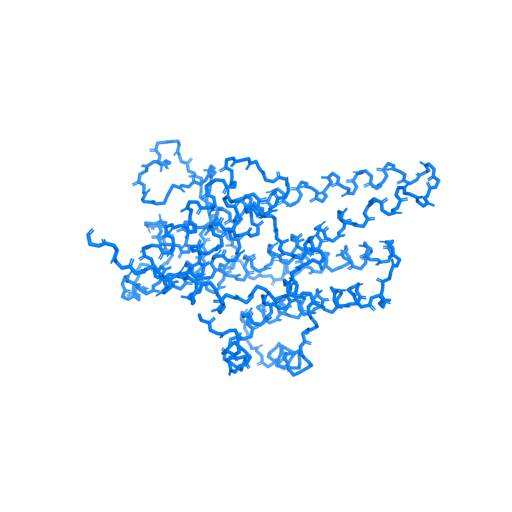4 170 ALA A N 1
ATOM 1365 C CA . ALA A 1 170 ? 20.495 -6.540 -6.357 1.00 91.44 170 ALA A CA 1
ATOM 1366 C C . ALA A 1 170 ? 20.148 -5.764 -5.074 1.00 91.44 170 ALA A C 1
ATOM 1368 O O . ALA A 1 170 ? 19.179 -6.101 -4.389 1.00 91.44 170 ALA A O 1
ATOM 1369 N N . ASN A 1 171 ? 20.872 -4.676 -4.792 1.00 94.88 171 ASN A N 1
ATOM 1370 C CA . ASN A 1 171 ? 20.608 -3.801 -3.649 1.00 94.88 171 ASN A CA 1
ATOM 1371 C C . ASN A 1 171 ? 19.231 -3.128 -3.746 1.00 94.88 171 ASN A C 1
ATOM 1373 O O . ASN A 1 171 ? 18.492 -3.082 -2.762 1.00 94.88 171 ASN A O 1
ATOM 1377 N N . LEU A 1 172 ? 18.846 -2.656 -4.935 1.00 96.00 172 LEU A N 1
ATOM 1378 C CA . LEU A 1 172 ? 17.519 -2.091 -5.184 1.00 96.00 172 LEU A CA 1
ATOM 1379 C C . LEU A 1 172 ? 16.402 -3.118 -4.942 1.00 96.00 172 LEU A C 1
ATOM 1381 O O . LEU A 1 172 ? 15.365 -2.779 -4.361 1.00 96.00 172 LEU A O 1
ATOM 1385 N N . GLY A 1 173 ? 16.619 -4.367 -5.363 1.00 96.69 173 GLY A N 1
ATOM 1386 C CA . GLY A 1 173 ? 15.708 -5.480 -5.107 1.00 96.69 173 GLY A CA 1
ATOM 1387 C C . GLY A 1 173 ? 15.546 -5.762 -3.617 1.00 96.69 173 GLY A C 1
ATOM 1388 O O . GLY A 1 173 ? 14.422 -5.752 -3.117 1.00 96.69 173 GLY A O 1
ATOM 1389 N N . ALA A 1 174 ? 16.657 -5.917 -2.893 1.00 97.19 174 ALA A N 1
ATOM 1390 C CA . ALA A 1 174 ? 16.645 -6.147 -1.450 1.00 97.19 174 ALA A CA 1
ATOM 1391 C C . ALA A 1 174 ? 15.960 -5.002 -0.681 1.00 97.19 174 ALA A C 1
ATOM 1393 O O . ALA A 1 174 ? 15.151 -5.247 0.216 1.00 97.19 174 ALA A O 1
ATOM 1394 N N . ASN A 1 175 ? 16.223 -3.749 -1.067 1.00 98.00 175 ASN A N 1
ATOM 1395 C CA . ASN A 1 175 ? 15.583 -2.582 -0.464 1.00 98.00 175 ASN A CA 1
ATOM 1396 C C . ASN A 1 175 ? 14.067 -2.553 -0.731 1.00 98.00 175 ASN A C 1
ATOM 1398 O O . ASN A 1 175 ? 13.274 -2.348 0.187 1.00 98.00 175 ASN A O 1
ATOM 1402 N N . SER A 1 176 ? 13.644 -2.807 -1.973 1.00 98.00 176 SER A N 1
ATOM 1403 C CA . SER A 1 176 ? 12.218 -2.845 -2.327 1.00 98.00 176 SER A CA 1
ATOM 1404 C C . SER A 1 176 ? 11.482 -3.973 -1.603 1.00 98.00 176 SER A C 1
ATOM 1406 O O . SER A 1 176 ? 10.377 -3.763 -1.104 1.00 98.00 176 SER A O 1
ATOM 1408 N N . GLU A 1 177 ? 12.107 -5.144 -1.470 1.00 97.00 177 GLU A N 1
ATOM 1409 C CA . GLU A 1 177 ? 11.586 -6.248 -0.664 1.00 97.00 177 GLU A CA 1
ATOM 1410 C C . GLU A 1 177 ? 11.395 -5.842 0.806 1.00 97.00 177 GLU A C 1
ATOM 1412 O O . GLU A 1 177 ? 10.317 -6.064 1.365 1.00 97.00 177 GLU A O 1
ATOM 1417 N N . ALA A 1 178 ? 12.404 -5.225 1.428 1.00 97.94 178 ALA A N 1
ATOM 1418 C CA . ALA A 1 178 ? 12.326 -4.776 2.818 1.00 97.94 178 ALA A CA 1
ATOM 1419 C C . ALA A 1 178 ? 11.190 -3.761 3.024 1.00 97.94 178 ALA A C 1
ATOM 1421 O O . ALA A 1 178 ? 10.389 -3.902 3.950 1.00 97.94 178 ALA A O 1
ATOM 1422 N N . ILE A 1 179 ? 11.055 -2.788 2.117 1.00 97.88 179 ILE A N 1
ATOM 1423 C CA . ILE A 1 179 ? 9.972 -1.797 2.155 1.00 97.88 179 ILE A CA 1
ATOM 1424 C C . ILE A 1 179 ? 8.601 -2.475 2.042 1.00 97.88 179 ILE A C 1
ATOM 1426 O O . ILE A 1 179 ? 7.695 -2.160 2.813 1.00 97.88 179 ILE A O 1
ATOM 1430 N N . MET A 1 180 ? 8.432 -3.432 1.125 1.00 96.62 180 MET A N 1
ATOM 1431 C CA . MET A 1 180 ? 7.162 -4.149 0.961 1.00 96.62 180 MET A CA 1
ATOM 1432 C C . MET A 1 180 ? 6.791 -4.986 2.194 1.00 96.62 180 MET A C 1
ATOM 1434 O O . MET A 1 180 ? 5.610 -5.034 2.547 1.00 96.62 180 MET A O 1
ATOM 1438 N N . LYS A 1 181 ? 7.768 -5.622 2.859 1.00 96.12 181 LYS A N 1
ATOM 1439 C CA . LYS A 1 181 ? 7.546 -6.349 4.124 1.00 96.12 181 LYS A CA 1
ATOM 1440 C C . LYS A 1 181 ? 7.067 -5.405 5.223 1.00 96.12 181 LYS A C 1
ATOM 1442 O O . LYS A 1 181 ? 6.017 -5.653 5.810 1.00 96.12 181 LYS A O 1
ATOM 1447 N N . HIS A 1 182 ? 7.774 -4.294 5.427 1.00 96.19 182 HIS A N 1
ATOM 1448 C CA . HIS A 1 182 ? 7.390 -3.296 6.424 1.00 96.19 182 HIS A CA 1
ATOM 1449 C C . HIS A 1 182 ? 6.010 -2.698 6.146 1.00 96.19 182 HIS A C 1
ATOM 1451 O O . HIS A 1 182 ? 5.200 -2.571 7.056 1.00 96.19 182 HIS A O 1
ATOM 1457 N N . ILE A 1 183 ? 5.678 -2.408 4.884 1.00 96.75 183 ILE A N 1
ATOM 1458 C CA . ILE A 1 183 ? 4.340 -1.922 4.528 1.00 96.75 183 ILE A CA 1
ATOM 1459 C C . ILE A 1 183 ? 3.250 -2.948 4.879 1.00 96.75 183 ILE A C 1
ATOM 1461 O O . ILE A 1 183 ? 2.186 -2.562 5.366 1.00 96.75 183 ILE A O 1
ATOM 1465 N N . ALA A 1 184 ? 3.484 -4.241 4.637 1.00 95.75 184 ALA A N 1
ATOM 1466 C CA . ALA A 1 184 ? 2.518 -5.278 4.993 1.00 95.75 184 ALA A CA 1
ATOM 1467 C C . ALA A 1 184 ? 2.293 -5.343 6.516 1.00 95.75 184 ALA A C 1
ATOM 1469 O O . ALA A 1 184 ? 1.147 -5.410 6.960 1.00 95.75 184 ALA A O 1
ATOM 1470 N N . GLU A 1 185 ? 3.364 -5.255 7.309 1.00 95.62 185 GLU A N 1
ATOM 1471 C CA . GLU A 1 185 ? 3.298 -5.193 8.776 1.00 95.62 185 GLU A CA 1
ATOM 1472 C C . GLU A 1 185 ? 2.555 -3.943 9.267 1.00 95.62 185 GLU A C 1
ATOM 1474 O O . GLU A 1 185 ? 1.661 -4.048 10.108 1.00 95.62 185 GLU A O 1
ATOM 1479 N N . ASP A 1 186 ? 2.843 -2.778 8.688 1.00 96.00 186 ASP A N 1
ATOM 1480 C CA . ASP A 1 186 ? 2.181 -1.513 9.009 1.00 96.00 186 ASP A CA 1
ATOM 1481 C C . ASP A 1 186 ? 0.673 -1.543 8.710 1.00 96.00 186 ASP A C 1
ATOM 1483 O O . ASP A 1 186 ? -0.142 -0.988 9.459 1.00 96.00 186 ASP A O 1
ATOM 1487 N N . ILE A 1 187 ? 0.277 -2.181 7.603 1.00 95.31 187 ILE A N 1
ATOM 1488 C CA . ILE A 1 187 ? -1.135 -2.396 7.273 1.00 95.31 187 ILE A CA 1
ATOM 1489 C C . ILE A 1 187 ? -1.782 -3.260 8.356 1.00 95.31 187 ILE A C 1
ATOM 1491 O O . ILE A 1 187 ? -2.837 -2.882 8.870 1.00 95.31 187 ILE A O 1
ATOM 1495 N N . CYS A 1 188 ? -1.148 -4.363 8.762 1.00 94.44 188 CYS A N 1
ATOM 1496 C CA . CYS A 1 188 ? -1.630 -5.198 9.863 1.00 94.44 188 CYS A CA 1
ATOM 1497 C C . CYS A 1 188 ? -1.741 -4.403 11.178 1.00 94.44 188 CYS A C 1
ATOM 1499 O O . CYS A 1 188 ? -2.758 -4.490 11.867 1.00 94.44 188 CYS A O 1
ATOM 1501 N N . ALA A 1 189 ? -0.758 -3.557 11.490 1.00 94.19 189 ALA A N 1
ATOM 1502 C CA . ALA A 1 189 ? -0.761 -2.682 12.663 1.00 94.19 189 ALA A CA 1
ATOM 1503 C C . ALA A 1 189 ? -1.871 -1.612 12.619 1.00 94.19 189 ALA A C 1
ATOM 1505 O O . ALA A 1 189 ? -2.290 -1.105 13.659 1.00 94.19 189 ALA A O 1
ATOM 1506 N N . SER A 1 190 ? -2.399 -1.273 11.438 1.00 93.75 190 SER A N 1
ATOM 1507 C CA . SER A 1 190 ? -3.546 -0.365 11.296 1.00 93.75 190 SER A CA 1
ATOM 1508 C C . SER A 1 190 ? -4.893 -1.022 11.612 1.00 93.75 190 SER A C 1
ATOM 1510 O O . SER A 1 190 ? -5.872 -0.310 11.861 1.00 93.75 190 SER A O 1
ATOM 1512 N N . VAL A 1 191 ? -4.962 -2.360 11.584 1.00 91.62 191 VAL A N 1
ATOM 1513 C CA . VAL A 1 191 ? -6.226 -3.097 11.665 1.00 91.62 191 VAL A CA 1
ATOM 1514 C C . VAL A 1 191 ? -6.970 -2.812 12.959 1.00 91.62 191 VAL A C 1
ATOM 1516 O O . VAL A 1 191 ? -8.127 -2.409 12.844 1.00 91.62 191 VAL A O 1
ATOM 1519 N N . PRO A 1 192 ? -6.347 -2.914 14.158 1.00 88.38 192 PRO A N 1
ATOM 1520 C CA . PRO A 1 192 ? -7.058 -2.753 15.423 1.00 88.38 192 PRO A CA 1
ATOM 1521 C C . PRO A 1 192 ? -7.896 -1.474 15.511 1.00 88.38 192 PRO A C 1
ATOM 1523 O O . PRO A 1 192 ? -9.012 -1.493 16.029 1.00 88.38 192 PRO A O 1
ATOM 1526 N N . TYR A 1 193 ? -7.384 -0.370 14.961 1.00 87.06 193 TYR A N 1
ATOM 1527 C CA . TYR A 1 193 ? -8.081 0.912 14.936 1.00 87.06 193 TYR A CA 1
ATOM 1528 C C . TYR A 1 193 ? -9.341 0.896 14.070 1.00 87.06 193 TYR A C 1
ATOM 1530 O O . TYR A 1 193 ? -10.401 1.327 14.513 1.00 87.06 193 TYR A O 1
ATOM 1538 N N . HIS A 1 194 ? -9.244 0.377 12.848 1.00 84.56 194 HIS A N 1
ATOM 1539 C CA . HIS A 1 194 ? -10.347 0.396 11.885 1.00 84.56 194 HIS A CA 1
ATOM 1540 C C . HIS A 1 194 ? -11.519 -0.497 12.310 1.00 84.56 194 HIS A C 1
ATOM 1542 O O . HIS A 1 194 ? -12.668 -0.173 12.028 1.00 84.56 194 HIS A O 1
ATOM 1548 N N . ILE A 1 195 ? -11.244 -1.602 13.002 1.00 80.69 195 ILE A N 1
ATOM 1549 C CA . ILE A 1 195 ? -12.279 -2.524 13.498 1.00 80.69 195 ILE A CA 1
ATOM 1550 C C . ILE A 1 195 ? -12.783 -2.161 14.907 1.00 80.69 195 ILE A C 1
ATOM 1552 O O . ILE A 1 195 ? -13.657 -2.840 15.435 1.00 80.69 195 ILE A O 1
ATOM 1556 N N . GLY A 1 196 ? -12.238 -1.107 15.525 1.00 76.69 196 GLY A N 1
ATOM 1557 C CA . GLY A 1 196 ? -12.698 -0.599 16.820 1.00 76.69 196 GLY A CA 1
ATOM 1558 C C . GLY A 1 196 ? -12.228 -1.383 18.051 1.00 76.69 196 GLY A C 1
ATOM 1559 O O . GLY A 1 196 ? -12.833 -1.247 19.110 1.00 76.69 196 GLY A O 1
ATOM 1560 N N . VAL A 1 197 ? -11.148 -2.170 17.963 1.00 73.62 197 VAL A N 1
ATOM 1561 C CA . VAL A 1 197 ? -10.626 -2.970 19.098 1.00 73.62 197 VAL A CA 1
ATOM 1562 C C . VAL A 1 197 ? -9.503 -2.273 19.883 1.00 73.62 197 VAL A C 1
ATOM 1564 O O . VAL A 1 197 ? -8.836 -2.892 20.706 1.00 73.62 197 VAL A O 1
ATOM 1567 N N . THR A 1 198 ? -9.293 -0.969 19.682 1.00 67.12 198 THR A N 1
ATOM 1568 C CA . THR A 1 198 ? -8.279 -0.165 20.404 1.00 67.12 198 THR A CA 1
ATOM 1569 C C . THR A 1 198 ? -8.715 0.283 21.806 1.00 67.12 198 THR A C 1
ATOM 1571 O O . THR A 1 198 ? -7.945 0.936 22.519 1.00 67.12 198 THR A O 1
ATOM 1574 N N . GLY A 1 199 ? -9.934 -0.070 22.231 1.00 65.19 199 GLY A N 1
ATOM 1575 C CA . GLY A 1 199 ? -10.449 0.166 23.581 1.00 65.19 199 GLY A CA 1
ATOM 1576 C C . GLY A 1 199 ? -10.368 1.634 24.026 1.00 65.19 199 GLY A C 1
ATOM 1577 O O . GLY A 1 199 ? -10.747 2.546 23.287 1.00 65.19 199 GLY A O 1
ATOM 1578 N N . LYS A 1 200 ? -9.840 1.858 25.243 1.00 53.25 200 LYS A N 1
ATOM 1579 C CA . LYS A 1 200 ? -9.696 3.176 25.905 1.00 53.25 200 LYS A CA 1
ATOM 1580 C C . LYS A 1 200 ? -8.773 4.162 25.179 1.00 53.25 200 LYS A C 1
ATOM 1582 O O . LYS A 1 200 ? -8.734 5.327 25.555 1.00 53.25 200 LYS A O 1
ATOM 1587 N N . HIS A 1 201 ? -8.029 3.716 24.169 1.00 53.72 201 HIS A N 1
ATOM 1588 C CA . HIS A 1 201 ? -7.102 4.572 23.433 1.00 53.72 201 HIS A CA 1
ATOM 1589 C C . HIS A 1 201 ? -7.732 5.260 22.209 1.00 53.72 201 HIS A C 1
ATOM 1591 O O . HIS A 1 201 ? -7.040 5.935 21.449 1.00 53.72 201 HIS A O 1
ATOM 1597 N N . SER A 1 202 ? -9.042 5.113 22.002 1.00 54.94 202 SER A N 1
ATOM 1598 C CA . SER A 1 202 ? -9.765 5.907 21.007 1.00 54.94 202 SER A CA 1
ATOM 1599 C C . SER A 1 202 ? -9.780 7.379 21.431 1.00 54.94 202 SER A C 1
ATOM 1601 O O . SER A 1 202 ? -10.390 7.727 22.437 1.00 54.94 202 SER A O 1
ATOM 1603 N N . LEU A 1 203 ? -9.142 8.255 20.644 1.00 49.03 203 LEU A N 1
ATOM 1604 C CA . LEU A 1 203 ? -8.978 9.692 20.933 1.00 49.03 203 LEU A CA 1
ATOM 1605 C C . LEU A 1 203 ? -10.301 10.474 21.087 1.00 49.03 203 LEU A C 1
ATOM 1607 O O . LEU A 1 203 ? -10.277 11.628 21.505 1.00 49.03 203 LEU A O 1
ATOM 1611 N N . LYS A 1 204 ? -11.456 9.871 20.767 1.00 49.84 204 LYS A N 1
ATOM 1612 C CA . LYS A 1 204 ? -12.791 10.460 20.968 1.00 49.84 204 LYS A CA 1
ATOM 1613 C C . LYS A 1 204 ? -13.800 9.401 21.443 1.00 49.84 204 LYS A C 1
ATOM 1615 O O . LYS A 1 204 ? -14.483 8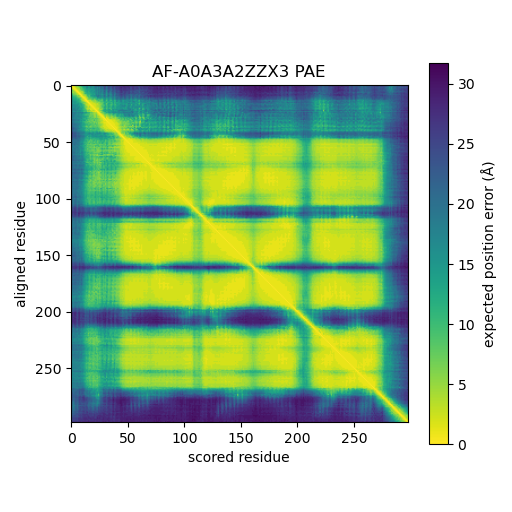.816 20.599 1.00 49.84 204 LYS A O 1
ATOM 1620 N N . PRO A 1 205 ? -13.928 9.175 22.766 1.00 43.47 205 PRO A N 1
ATOM 1621 C CA . PRO A 1 205 ? -14.940 8.286 23.353 1.00 43.47 205 PRO A CA 1
ATOM 1622 C C . PRO A 1 205 ? -16.386 8.732 23.074 1.00 43.47 205 PRO A C 1
ATOM 1624 O O . PRO A 1 205 ? -17.307 7.929 23.150 1.00 43.47 205 PRO A O 1
ATOM 1627 N N . GLU A 1 206 ? -16.584 10.017 22.762 1.00 40.50 206 GLU A N 1
ATOM 1628 C CA . GLU A 1 206 ? -17.901 10.664 22.675 1.00 40.50 206 GLU A CA 1
ATOM 1629 C C . GLU A 1 206 ? -18.529 10.614 21.279 1.00 40.50 206 GLU A C 1
ATOM 1631 O O . GLU A 1 206 ? -19.746 10.691 21.140 1.00 40.50 206 GLU A O 1
ATOM 1636 N N . LEU A 1 207 ? -17.731 10.409 20.227 1.00 42.31 207 LEU A N 1
ATOM 1637 C CA . LEU A 1 207 ? -18.260 10.176 18.884 1.00 42.31 207 LEU A CA 1
ATOM 1638 C C . LEU A 1 207 ? -18.616 8.697 18.717 1.00 42.31 207 LEU A C 1
ATOM 1640 O O . LEU A 1 207 ? -18.221 8.079 17.739 1.00 42.31 207 LEU A O 1
ATOM 1644 N N . ASN A 1 208 ? -19.348 8.096 19.648 1.00 39.03 208 ASN A N 1
ATOM 1645 C CA . ASN A 1 208 ? -19.965 6.794 19.415 1.00 39.03 208 ASN A CA 1
ATOM 1646 C C . ASN A 1 208 ? -21.105 6.984 18.407 1.00 39.03 208 ASN A C 1
ATOM 1648 O O . ASN A 1 208 ? -22.280 7.003 18.761 1.00 39.03 208 ASN A O 1
ATOM 1652 N N . PHE A 1 209 ? -20.755 7.138 17.123 1.00 38.50 209 PHE A N 1
ATOM 1653 C CA . PHE A 1 209 ? -21.648 6.736 16.042 1.00 38.50 209 PHE A CA 1
ATOM 1654 C C . PHE A 1 209 ? -22.117 5.341 16.429 1.00 38.50 209 PHE A C 1
ATOM 1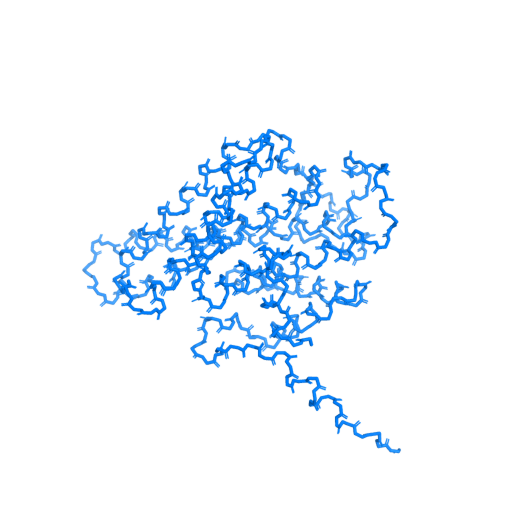656 O O . PHE A 1 209 ? -21.252 4.483 16.613 1.00 38.50 209 PHE A O 1
ATOM 1663 N N . SER A 1 210 ? -23.429 5.181 16.640 1.00 39.62 210 SER A N 1
ATOM 1664 C CA . SER A 1 210 ? -24.103 3.953 17.082 1.00 39.62 210 SER A CA 1
ATOM 1665 C C . SER A 1 210 ? -23.223 2.730 16.833 1.00 39.62 210 SER A C 1
ATOM 1667 O O . SER A 1 210 ? -22.923 2.465 15.665 1.00 39.62 210 SER A O 1
ATOM 1669 N N . ASN A 1 211 ? -22.775 2.068 17.907 1.00 46.00 211 ASN A N 1
ATOM 1670 C CA . ASN A 1 211 ? -21.660 1.104 17.980 1.00 46.00 211 ASN A CA 1
ATOM 1671 C C . ASN A 1 211 ? -21.545 0.059 16.843 1.00 46.00 211 ASN A C 1
ATOM 1673 O O . ASN A 1 211 ? -20.498 -0.560 16.695 1.00 46.00 211 ASN A O 1
ATOM 1677 N N . ASN A 1 212 ? -22.560 -0.097 15.995 1.00 46.12 212 ASN A N 1
ATOM 1678 C CA . ASN A 1 212 ? -22.612 -1.034 14.878 1.00 46.12 212 ASN A CA 1
ATOM 1679 C C . ASN A 1 212 ? -22.147 -0.465 13.514 1.00 46.12 212 ASN A C 1
ATOM 1681 O O . ASN A 1 212 ? -21.898 -1.248 12.606 1.00 46.12 212 ASN A O 1
ATOM 1685 N N . SER A 1 213 ? -22.013 0.860 13.318 1.00 50.91 213 SER A N 1
ATOM 1686 C CA . SER A 1 213 ? -21.724 1.435 11.974 1.00 50.91 213 SER A CA 1
ATOM 1687 C C . SER A 1 213 ? -20.237 1.691 11.679 1.00 50.91 213 SER A C 1
ATOM 1689 O O . SER A 1 213 ? -19.801 1.617 10.530 1.00 50.91 213 SER A O 1
ATOM 1691 N N . ARG A 1 214 ? -19.435 1.999 12.706 1.00 57.62 214 ARG A N 1
ATOM 1692 C CA . ARG A 1 214 ? -17.993 2.277 12.556 1.00 57.62 214 ARG A CA 1
ATOM 1693 C C . ARG A 1 214 ? -17.163 1.050 12.172 1.00 57.62 214 ARG A C 1
ATOM 1695 O O . ARG A 1 214 ? -16.358 1.189 11.250 1.00 57.62 214 ARG A O 1
ATOM 1702 N N . PRO A 1 215 ? -17.359 -0.125 12.804 1.00 61.69 215 PRO A N 1
ATOM 1703 C CA . PRO A 1 215 ? -16.610 -1.319 12.433 1.00 61.69 215 PRO A CA 1
ATOM 1704 C C . PRO A 1 215 ? -16.865 -1.704 10.975 1.00 61.69 215 PRO A C 1
ATOM 1706 O O . PRO A 1 215 ? -15.914 -1.970 10.255 1.00 61.69 215 PRO A O 1
ATOM 1709 N N . ALA A 1 216 ? -18.112 -1.608 10.494 1.00 64.81 216 ALA A N 1
ATOM 1710 C CA . ALA A 1 216 ? -18.456 -1.928 9.108 1.00 64.81 216 ALA A CA 1
ATOM 1711 C C . ALA A 1 216 ? -17.755 -1.022 8.079 1.00 64.81 216 ALA A C 1
ATOM 1713 O O . ALA A 1 216 ? -17.179 -1.519 7.111 1.00 64.81 216 ALA A O 1
ATOM 1714 N N . ALA A 1 217 ? -17.735 0.297 8.304 1.00 67.88 217 ALA A N 1
ATOM 1715 C CA . ALA A 1 217 ? -17.023 1.226 7.424 1.00 67.88 217 ALA A CA 1
ATOM 1716 C C . ALA A 1 217 ? -15.501 0.991 7.441 1.00 67.88 217 ALA A C 1
ATOM 1718 O O . ALA A 1 217 ? -14.859 0.998 6.390 1.00 67.88 217 ALA A O 1
ATOM 1719 N N . GLY A 1 218 ? -14.921 0.752 8.621 1.00 70.19 218 GLY A N 1
ATOM 1720 C CA . GLY A 1 218 ? -13.493 0.469 8.757 1.00 70.19 218 GLY A CA 1
ATOM 1721 C C . GLY A 1 218 ? -13.084 -0.882 8.168 1.00 70.19 218 GLY A C 1
ATOM 1722 O O . GLY A 1 218 ? -12.068 -0.957 7.480 1.00 70.19 218 GLY A O 1
ATOM 1723 N N . GLY A 1 219 ? -13.894 -1.924 8.359 1.00 72.69 219 GLY A N 1
ATOM 1724 C CA . GLY A 1 219 ? -13.703 -3.242 7.758 1.00 72.69 219 GLY A CA 1
ATOM 1725 C C . GLY A 1 219 ? -13.767 -3.194 6.234 1.00 72.69 219 GLY A C 1
ATOM 1726 O O . GLY A 1 219 ? -12.893 -3.744 5.562 1.00 72.69 219 GLY A O 1
ATOM 1727 N N . TYR A 1 220 ? -14.731 -2.458 5.673 1.00 73.25 220 TYR A N 1
ATOM 1728 C CA . TYR A 1 220 ? -14.814 -2.241 4.229 1.00 73.25 220 TYR A CA 1
ATOM 1729 C C . TYR A 1 220 ? -13.564 -1.542 3.673 1.00 73.25 220 TYR A C 1
ATOM 1731 O O . TYR A 1 220 ? -12.976 -2.016 2.702 1.00 73.25 220 TYR A O 1
ATOM 1739 N N . ILE A 1 221 ? -13.111 -0.463 4.324 1.00 78.00 221 ILE A N 1
ATOM 1740 C CA . ILE A 1 221 ? -11.885 0.255 3.941 1.00 78.00 221 ILE A CA 1
ATOM 1741 C C . ILE A 1 221 ? -10.670 -0.682 3.968 1.00 78.00 221 ILE A C 1
ATOM 1743 O O . ILE A 1 221 ? -9.920 -0.737 2.996 1.00 78.00 221 ILE A O 1
ATOM 1747 N N . LEU A 1 222 ? -10.501 -1.441 5.055 1.00 84.12 222 LEU A N 1
ATOM 1748 C CA . LEU A 1 222 ? -9.354 -2.325 5.268 1.00 84.12 222 LEU A CA 1
ATOM 1749 C C . LEU A 1 222 ? -9.278 -3.509 4.314 1.00 84.12 222 LEU A C 1
ATOM 1751 O O . LEU A 1 222 ? -8.184 -4.032 4.106 1.00 84.12 222 LEU A O 1
ATOM 1755 N N . THR A 1 223 ? -10.418 -3.977 3.804 1.00 82.88 223 THR A N 1
ATOM 1756 C CA . THR A 1 223 ? -10.515 -5.246 3.069 1.00 82.88 223 THR A CA 1
ATOM 1757 C C . THR A 1 223 ? -9.472 -5.319 1.947 1.00 82.88 223 THR A C 1
ATOM 1759 O O . THR A 1 223 ? -8.762 -6.315 1.805 1.00 82.88 223 THR A O 1
ATOM 1762 N N . TRP A 1 224 ? -9.281 -4.223 1.212 1.00 83.06 224 TRP A N 1
ATOM 1763 C CA . TRP A 1 224 ? -8.287 -4.146 0.140 1.00 83.06 224 TRP A CA 1
ATOM 1764 C C . TRP A 1 224 ? -6.843 -4.058 0.631 1.00 83.06 224 TRP A C 1
ATOM 1766 O O . TRP A 1 224 ? -5.956 -4.670 0.035 1.00 83.06 224 TRP A O 1
ATOM 1776 N N . HIS A 1 225 ? -6.583 -3.325 1.714 1.00 89.44 225 HIS A N 1
ATOM 1777 C CA . HIS A 1 225 ? -5.235 -3.222 2.278 1.00 89.44 225 HIS A CA 1
ATOM 1778 C C . HIS A 1 225 ? -4.779 -4.571 2.845 1.00 89.44 225 HIS A C 1
ATOM 1780 O O . HIS A 1 225 ? -3.646 -4.983 2.603 1.00 89.44 225 HIS A O 1
ATOM 1786 N N . LEU A 1 226 ? -5.676 -5.299 3.517 1.00 91.44 226 LEU A N 1
ATOM 1787 C CA . LEU A 1 226 ? -5.431 -6.658 4.007 1.00 91.44 226 LEU A CA 1
ATOM 1788 C C . LEU A 1 226 ? -5.130 -7.637 2.873 1.00 91.44 226 LEU A C 1
ATOM 1790 O O . LEU A 1 226 ? -4.195 -8.431 2.980 1.00 91.44 226 LEU A O 1
ATOM 1794 N N . PHE A 1 227 ? -5.868 -7.554 1.767 1.00 87.94 227 PHE A N 1
ATOM 1795 C CA . PHE A 1 227 ? -5.586 -8.374 0.594 1.00 87.94 227 PHE A CA 1
ATOM 1796 C C . PHE A 1 227 ? -4.209 -8.099 0.008 1.00 87.94 227 PHE A C 1
ATOM 1798 O O . PHE A 1 227 ? -3.506 -9.045 -0.332 1.00 87.94 227 PHE A O 1
ATOM 1805 N N . LEU A 1 228 ? -3.794 -6.833 -0.069 1.00 87.25 228 LEU A N 1
ATOM 1806 C CA . LEU A 1 228 ? -2.450 -6.464 -0.511 1.00 87.25 228 LEU A CA 1
ATOM 1807 C C . LEU A 1 228 ? -1.379 -7.027 0.439 1.00 87.25 228 LEU A C 1
ATOM 1809 O O . LEU A 1 228 ? -0.424 -7.654 -0.023 1.00 87.25 228 LEU A O 1
ATOM 1813 N N . ALA A 1 229 ? -1.566 -6.891 1.755 1.00 91.88 229 ALA A N 1
ATOM 1814 C CA . ALA A 1 229 ? -0.640 -7.422 2.757 1.00 91.88 229 ALA A CA 1
ATOM 1815 C C . ALA A 1 229 ? -0.503 -8.958 2.672 1.00 91.88 229 ALA A C 1
ATOM 1817 O O . ALA A 1 229 ? 0.611 -9.491 2.719 1.00 91.88 229 ALA A O 1
ATOM 1818 N N . ALA A 1 230 ? -1.617 -9.669 2.464 1.00 90.75 230 ALA A N 1
ATOM 1819 C CA . ALA A 1 230 ? -1.646 -11.121 2.276 1.00 90.75 230 ALA A CA 1
ATOM 1820 C C . ALA A 1 230 ? -1.088 -11.570 0.907 1.00 90.75 230 ALA A C 1
ATOM 1822 O O . ALA A 1 230 ? -0.439 -12.611 0.799 1.00 90.75 230 ALA A O 1
ATOM 1823 N N . SER A 1 231 ? -1.292 -10.761 -0.135 1.00 85.62 231 SER A N 1
ATOM 1824 C CA . SER A 1 231 ? -0.801 -10.969 -1.507 1.00 85.62 231 SER A CA 1
ATOM 1825 C C . SER A 1 231 ? 0.698 -10.714 -1.680 1.00 85.62 231 SER A C 1
ATOM 1827 O O . SER A 1 231 ? 1.298 -11.075 -2.705 1.00 85.62 231 SER A O 1
ATOM 1829 N N . CYS A 1 232 ? 1.325 -10.058 -0.706 1.00 87.69 232 CYS A N 1
ATOM 1830 C CA . CYS A 1 232 ? 2.745 -9.758 -0.744 1.00 87.69 232 CYS A CA 1
ATOM 1831 C C . CYS A 1 232 ? 3.574 -11.041 -0.838 1.00 87.69 232 CYS A C 1
ATOM 1833 O O . CYS A 1 232 ? 3.469 -11.953 -0.013 1.00 87.69 232 CYS A O 1
ATOM 1835 N N . ARG A 1 233 ? 4.422 -11.120 -1.875 1.00 86.06 233 ARG A N 1
ATOM 1836 C CA . ARG A 1 233 ? 5.279 -12.295 -2.114 1.00 86.06 233 ARG A CA 1
ATOM 1837 C C . ARG A 1 233 ? 6.307 -12.496 -0.997 1.00 86.06 233 ARG A C 1
ATOM 1839 O O . ARG A 1 233 ? 6.729 -13.620 -0.770 1.00 86.06 233 ARG A O 1
ATOM 1846 N N . PHE A 1 234 ? 6.612 -11.425 -0.271 1.00 91.50 234 PHE A N 1
ATOM 1847 C CA . PHE A 1 234 ? 7.610 -11.375 0.787 1.00 91.50 234 PHE A CA 1
ATOM 1848 C C . PHE A 1 234 ? 7.024 -11.459 2.204 1.00 91.50 234 PHE A C 1
ATOM 1850 O O . PHE A 1 234 ? 7.784 -11.567 3.165 1.00 91.50 234 PHE A O 1
ATOM 1857 N N . SER A 1 235 ? 5.694 -11.421 2.350 1.00 91.25 235 SER A N 1
ATOM 1858 C CA . SER A 1 235 ? 5.042 -11.585 3.652 1.00 91.25 235 SER A CA 1
ATOM 1859 C C . SER A 1 235 ? 5.231 -13.011 4.181 1.00 91.25 235 SER A C 1
ATOM 1861 O O . SER A 1 235 ? 5.035 -13.966 3.417 1.00 91.25 235 SER A O 1
ATOM 1863 N N . PRO A 1 236 ? 5.541 -13.188 5.478 1.00 92.81 236 PRO A N 1
ATOM 1864 C CA . PRO A 1 236 ? 5.653 -14.515 6.069 1.00 92.81 236 PRO A CA 1
ATOM 1865 C C . PRO A 1 236 ? 4.288 -15.229 6.079 1.00 92.81 236 PRO A C 1
ATOM 1867 O O . PRO A 1 236 ? 3.247 -14.564 6.134 1.00 92.81 236 PRO A O 1
ATOM 1870 N N . PRO A 1 237 ? 4.253 -16.578 6.068 1.00 92.00 237 PRO A N 1
ATOM 1871 C CA . PRO A 1 237 ? 2.999 -17.339 6.085 1.00 92.00 237 PRO A CA 1
ATOM 1872 C C . PRO A 1 237 ? 2.066 -16.972 7.247 1.00 92.00 237 PRO A C 1
ATOM 1874 O O . PRO A 1 237 ? 0.849 -16.942 7.072 1.00 92.00 237 PRO A O 1
ATOM 1877 N N . SER A 1 238 ? 2.631 -16.626 8.408 1.00 92.62 238 SER A N 1
ATOM 1878 C CA . SER A 1 238 ? 1.887 -16.149 9.578 1.00 92.62 238 SER A CA 1
ATOM 1879 C C . SER A 1 238 ? 1.100 -14.869 9.294 1.00 92.62 238 SER A C 1
ATOM 1881 O O . SER A 1 238 ? -0.073 -14.796 9.648 1.00 92.62 238 SER A O 1
ATOM 1883 N N . LEU A 1 239 ? 1.708 -13.883 8.619 1.00 93.62 239 LEU A N 1
ATOM 1884 C CA . LEU A 1 239 ? 1.050 -12.624 8.247 1.00 93.62 239 LEU A CA 1
ATOM 1885 C C . LEU A 1 239 ? -0.084 -12.887 7.267 1.00 93.62 239 LEU A C 1
ATOM 1887 O O . LEU A 1 239 ? -1.187 -12.380 7.450 1.00 93.62 239 LEU A O 1
ATOM 1891 N N . LYS A 1 240 ? 0.170 -13.724 6.256 1.00 93.69 240 LYS A N 1
ATOM 1892 C CA . LYS A 1 240 ? -0.838 -14.078 5.250 1.00 93.69 240 LYS A CA 1
ATOM 1893 C C . LYS A 1 240 ? -2.054 -14.740 5.891 1.00 93.69 240 LYS A C 1
ATOM 1895 O O . LYS A 1 240 ? -3.172 -14.289 5.667 1.00 93.69 240 LYS A O 1
ATOM 1900 N N . SER A 1 241 ? -1.827 -15.755 6.725 1.00 92.81 241 SER A N 1
ATOM 1901 C CA . SER A 1 241 ? -2.889 -16.464 7.448 1.00 92.81 241 SER A CA 1
ATOM 1902 C C . SER A 1 241 ? -3.677 -15.529 8.370 1.00 92.81 241 SER A C 1
ATOM 1904 O O . SER A 1 241 ? -4.910 -15.519 8.358 1.00 92.81 241 SER A O 1
ATOM 1906 N N . TRP A 1 242 ? -2.974 -14.663 9.105 1.00 93.31 242 TRP A N 1
ATOM 1907 C CA . TRP A 1 242 ? -3.610 -13.679 9.974 1.00 93.31 242 TRP A CA 1
ATOM 1908 C C . TRP A 1 242 ? -4.473 -12.682 9.186 1.00 93.31 242 TRP A C 1
ATOM 1910 O O . TRP A 1 242 ? -5.626 -12.454 9.544 1.00 93.31 242 TRP A O 1
ATOM 1920 N N . ALA A 1 243 ? -3.967 -12.138 8.076 1.00 93.38 243 ALA A N 1
ATOM 1921 C CA . ALA A 1 243 ? -4.701 -11.187 7.244 1.00 93.38 243 ALA A CA 1
ATOM 1922 C C . ALA A 1 243 ? -5.937 -11.820 6.578 1.00 93.38 243 ALA A C 1
ATOM 1924 O O . ALA A 1 243 ? -6.989 -11.181 6.522 1.00 93.38 243 ALA A O 1
ATOM 1925 N N . ILE A 1 244 ? -5.839 -13.080 6.130 1.00 91.62 244 ILE A N 1
ATOM 1926 C CA . ILE A 1 244 ? -6.979 -13.872 5.634 1.00 91.62 244 ILE A CA 1
ATOM 1927 C C . ILE A 1 244 ? -8.034 -14.022 6.734 1.00 91.62 244 ILE A C 1
ATOM 1929 O O . ILE A 1 244 ? -9.190 -13.670 6.515 1.00 91.62 244 ILE A O 1
ATOM 1933 N N . THR A 1 245 ? -7.624 -14.420 7.941 1.00 91.88 245 THR A N 1
ATOM 1934 C CA . THR A 1 245 ? -8.523 -14.547 9.102 1.00 91.88 245 THR A CA 1
ATOM 1935 C C . THR A 1 245 ? -9.211 -13.216 9.438 1.00 91.88 245 THR A C 1
ATOM 1937 O O . THR A 1 245 ? -10.390 -13.181 9.790 1.00 91.88 245 THR A O 1
ATOM 1940 N N . CYS A 1 246 ? -8.504 -12.086 9.327 1.00 90.69 246 CYS A N 1
ATOM 1941 C CA . CYS A 1 246 ? -9.104 -10.764 9.508 1.00 90.69 246 CYS A CA 1
ATOM 1942 C C . CYS A 1 246 ? -10.182 -10.470 8.458 1.00 90.69 246 CYS A C 1
ATOM 1944 O O . CYS A 1 246 ? -11.240 -9.960 8.820 1.00 90.69 246 CYS A O 1
ATOM 1946 N N . MET A 1 247 ? -9.941 -10.797 7.185 1.00 89.31 247 MET A N 1
ATOM 1947 C CA . MET A 1 247 ? -10.935 -10.630 6.119 1.00 89.31 247 MET A CA 1
ATOM 1948 C C . MET A 1 247 ? -12.154 -11.541 6.315 1.00 89.31 247 MET A C 1
ATOM 1950 O O . MET A 1 247 ? -13.278 -11.080 6.130 1.00 89.31 247 MET A O 1
ATOM 1954 N N . GLU A 1 248 ? -11.962 -12.786 6.761 1.00 90.06 248 GLU A N 1
ATOM 1955 C CA . GLU A 1 248 ? -13.064 -13.695 7.115 1.00 90.06 248 GLU A CA 1
ATOM 1956 C C . GLU A 1 248 ? -13.939 -13.106 8.222 1.00 90.06 248 GLU A C 1
ATOM 1958 O O . GLU A 1 248 ? -15.160 -13.026 8.086 1.00 90.06 248 GLU A O 1
ATOM 1963 N N . LYS A 1 249 ? -13.312 -12.605 9.292 1.00 87.44 249 LYS A N 1
ATOM 1964 C CA . LYS A 1 249 ? -14.025 -11.947 10.390 1.00 87.44 249 LYS A CA 1
ATOM 1965 C C . LYS A 1 249 ? -14.763 -10.699 9.923 1.00 87.44 249 LYS A C 1
ATOM 1967 O O . LYS A 1 249 ? -15.935 -10.563 10.239 1.00 87.44 249 LYS A O 1
ATOM 1972 N N . ILE A 1 250 ? -14.124 -9.825 9.140 1.00 84.94 250 ILE A N 1
ATOM 1973 C CA . ILE A 1 250 ? -14.777 -8.643 8.548 1.00 84.94 250 ILE A CA 1
ATOM 1974 C C . ILE A 1 250 ? -16.008 -9.063 7.731 1.00 84.94 250 ILE A C 1
ATOM 1976 O O . ILE A 1 250 ? -17.073 -8.460 7.850 1.00 84.94 250 ILE A O 1
ATOM 1980 N N . GLY A 1 251 ? -15.893 -10.118 6.927 1.00 81.69 251 GLY A N 1
ATOM 1981 C CA . GLY A 1 251 ? -17.005 -10.627 6.138 1.00 81.69 251 GLY A CA 1
ATOM 1982 C C . GLY A 1 251 ? -18.159 -11.159 6.988 1.00 81.69 251 GLY A C 1
ATOM 1983 O O . GLY A 1 251 ? -19.303 -10.759 6.777 1.00 81.69 251 GLY A O 1
ATOM 1984 N N . HIS A 1 252 ? -17.861 -12.008 7.973 1.00 84.88 252 HIS A N 1
ATOM 1985 C CA . HIS A 1 252 ? -18.871 -12.644 8.820 1.00 84.88 252 HIS A CA 1
ATOM 1986 C C . HIS A 1 252 ? -19.512 -11.695 9.839 1.00 84.88 252 HIS A C 1
ATOM 1988 O O . HIS A 1 252 ? -20.729 -11.725 10.001 1.00 84.88 252 HIS A O 1
ATOM 1994 N N . SER A 1 253 ? -18.728 -10.856 10.523 1.00 79.50 253 SER A N 1
ATOM 1995 C CA . SER A 1 253 ? -19.237 -9.996 11.601 1.00 79.50 253 SER A CA 1
ATOM 1996 C C . SER A 1 253 ? -19.747 -8.642 11.112 1.00 79.50 253 SER A C 1
ATOM 1998 O O . SER A 1 253 ? -20.588 -8.036 11.773 1.00 79.50 253 SER A O 1
ATOM 2000 N N . MET A 1 254 ? -19.276 -8.164 9.953 1.00 78.62 254 MET A N 1
ATOM 2001 C CA . MET A 1 254 ? -19.618 -6.833 9.430 1.00 78.62 254 MET A CA 1
ATOM 2002 C C . MET A 1 254 ? -20.409 -6.870 8.114 1.00 78.62 254 MET A C 1
ATOM 2004 O O . MET A 1 254 ? -20.737 -5.813 7.576 1.00 78.62 254 MET A O 1
ATOM 2008 N N . GLY A 1 255 ? -20.717 -8.058 7.580 1.00 74.94 255 GLY A N 1
ATOM 2009 C CA . GLY A 1 255 ? -21.522 -8.226 6.364 1.00 74.94 255 GLY A CA 1
ATOM 2010 C C . GLY A 1 255 ? -20.815 -7.818 5.066 1.00 74.94 255 GLY A C 1
ATOM 2011 O O . GLY A 1 255 ? -21.466 -7.564 4.051 1.00 74.94 255 GLY A O 1
ATOM 2012 N N . VAL A 1 256 ? -19.481 -7.733 5.068 1.00 75.94 256 VAL A N 1
ATOM 2013 C CA . VAL A 1 256 ? -18.691 -7.344 3.890 1.00 75.94 256 VAL A CA 1
ATOM 2014 C C . VAL A 1 256 ? -18.358 -8.590 3.062 1.00 75.94 256 VAL A C 1
ATOM 2016 O O . VAL A 1 256 ? -17.250 -9.117 3.122 1.00 75.94 256 VAL A O 1
ATOM 2019 N N . ASN A 1 257 ? -19.310 -9.068 2.256 1.00 75.81 257 ASN A N 1
ATOM 2020 C CA . ASN A 1 257 ? -19.151 -10.301 1.458 1.00 75.81 257 ASN A CA 1
ATOM 2021 C C . ASN A 1 257 ? -17.904 -10.305 0.556 1.00 75.81 257 ASN A C 1
ATOM 2023 O O . ASN A 1 257 ? -17.292 -11.348 0.345 1.00 75.81 257 ASN A O 1
ATOM 2027 N N . GLN A 1 258 ? -17.487 -9.134 0.068 1.00 78.19 258 GLN A N 1
ATOM 2028 C CA . GLN A 1 258 ? -16.255 -8.980 -0.707 1.00 78.19 258 GLN A CA 1
ATOM 2029 C C . GLN A 1 258 ? -15.006 -9.456 0.055 1.00 78.19 258 GLN A C 1
ATOM 2031 O O . GLN A 1 258 ? -14.114 -10.047 -0.553 1.00 78.19 258 GLN A O 1
ATOM 2036 N N . ALA A 1 259 ? -14.958 -9.258 1.375 1.00 80.19 259 ALA A N 1
ATOM 2037 C CA . ALA A 1 259 ? -13.852 -9.722 2.204 1.00 80.19 259 ALA A CA 1
ATOM 2038 C C . ALA A 1 259 ? -13.772 -11.257 2.237 1.00 80.19 259 ALA A C 1
ATOM 2040 O O . ALA A 1 259 ? -12.678 -11.807 2.131 1.00 80.19 259 ALA A O 1
ATOM 2041 N N . LEU A 1 260 ? -14.919 -11.951 2.275 1.00 80.44 260 LEU A N 1
ATOM 2042 C CA . LEU A 1 260 ? -14.976 -13.419 2.203 1.00 80.44 260 LEU A CA 1
ATOM 2043 C C . LEU A 1 260 ? -14.461 -13.936 0.857 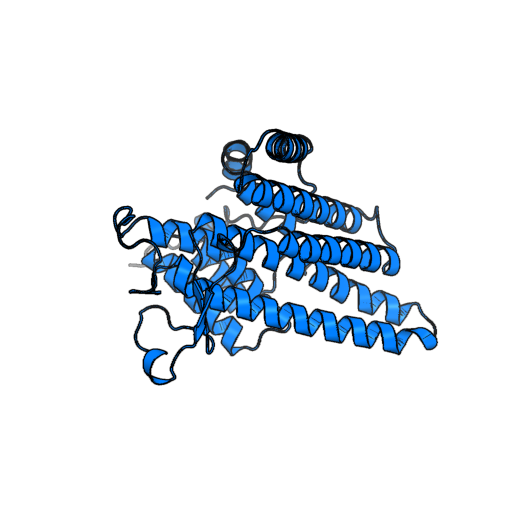1.00 80.44 260 LEU A C 1
ATOM 2045 O O . LEU A 1 260 ? -13.649 -14.859 0.818 1.00 80.44 260 LEU A O 1
ATOM 2049 N N . SER A 1 261 ? -14.887 -13.317 -0.249 1.00 79.44 261 SER A N 1
ATOM 2050 C CA . SER A 1 261 ? -14.420 -13.690 -1.590 1.00 79.44 261 SER A CA 1
ATOM 2051 C C . SER A 1 261 ? -12.901 -13.545 -1.717 1.00 79.44 261 SER A C 1
ATOM 2053 O O . SER A 1 261 ? -12.225 -14.433 -2.235 1.00 79.44 261 SER A O 1
ATOM 2055 N N . MET A 1 262 ? -12.348 -12.448 -1.199 1.00 83.81 262 MET A N 1
ATOM 2056 C CA . MET A 1 262 ? -10.913 -12.162 -1.229 1.00 83.81 262 MET A CA 1
ATOM 2057 C C . MET A 1 262 ? -10.103 -13.101 -0.327 1.00 83.81 262 MET A C 1
ATOM 2059 O O . MET A 1 262 ? -9.040 -13.571 -0.737 1.00 83.81 262 MET A O 1
ATOM 2063 N N . ALA A 1 263 ? -10.618 -13.426 0.861 1.00 84.69 263 ALA A N 1
ATOM 2064 C CA . ALA A 1 263 ? -10.032 -14.420 1.755 1.00 84.69 263 ALA A CA 1
ATOM 2065 C C . ALA A 1 263 ? -9.978 -15.808 1.099 1.00 84.69 263 ALA A C 1
ATOM 2067 O O . ALA A 1 263 ? -8.910 -16.416 1.039 1.00 84.69 263 ALA A O 1
ATOM 2068 N N . CYS A 1 264 ? -11.096 -16.269 0.528 1.00 82.56 264 CYS A N 1
ATOM 2069 C CA . CYS A 1 264 ? -11.177 -17.554 -0.167 1.00 82.56 264 CYS A CA 1
ATOM 2070 C C . CYS A 1 264 ? -10.198 -17.626 -1.349 1.00 82.56 264 CYS A C 1
ATOM 2072 O O . CYS A 1 264 ? -9.492 -18.622 -1.522 1.00 82.56 264 CYS A O 1
ATOM 2074 N N . TYR A 1 265 ? -10.112 -16.549 -2.134 1.00 82.19 265 TYR A N 1
ATOM 2075 C CA . TYR A 1 265 ? -9.193 -16.455 -3.264 1.00 82.19 265 TYR A CA 1
ATOM 2076 C C . TYR A 1 265 ? -7.728 -16.642 -2.822 1.00 82.19 265 TYR A C 1
ATOM 2078 O O . TYR A 1 265 ? -7.005 -17.466 -3.384 1.00 82.19 265 TYR A O 1
ATOM 2086 N N . LEU A 1 266 ? -7.308 -15.946 -1.761 1.00 82.69 266 LEU A N 1
ATOM 2087 C CA . LEU A 1 266 ? -5.952 -16.051 -1.214 1.00 82.69 266 LEU A CA 1
ATOM 2088 C C . LEU A 1 266 ? -5.675 -17.398 -0.536 1.00 82.69 266 LEU A C 1
ATOM 2090 O O . LEU A 1 266 ? -4.574 -17.930 -0.674 1.00 82.69 266 LEU A O 1
ATOM 2094 N N . ALA A 1 267 ? -6.659 -17.975 0.161 1.00 84.50 267 ALA A N 1
ATOM 2095 C CA . ALA A 1 267 ? -6.539 -19.281 0.816 1.00 84.50 267 ALA A CA 1
ATOM 2096 C C . ALA A 1 267 ? -6.281 -20.418 -0.188 1.00 84.50 267 ALA A C 1
ATOM 2098 O O . ALA A 1 267 ? -5.595 -21.387 0.127 1.00 84.50 267 ALA A O 1
ATOM 2099 N N . ARG A 1 268 ? -6.758 -20.267 -1.430 1.00 80.94 268 ARG A N 1
ATOM 2100 C CA . ARG A 1 268 ? -6.467 -21.170 -2.556 1.00 80.94 268 ARG A CA 1
ATOM 2101 C C . ARG A 1 268 ? -5.067 -20.967 -3.161 1.00 80.94 268 ARG A C 1
ATOM 2103 O O . ARG A 1 268 ? -4.754 -21.565 -4.185 1.00 80.94 268 ARG A O 1
ATOM 2110 N N . GLY A 1 269 ? -4.230 -20.115 -2.565 1.00 74.00 269 GLY A N 1
ATOM 2111 C CA . GLY A 1 269 ? -2.878 -19.815 -3.039 1.00 74.00 269 GLY A CA 1
ATOM 2112 C C . GLY A 1 269 ? -2.836 -18.893 -4.259 1.00 74.00 269 GLY A C 1
ATOM 2113 O O . GLY A 1 269 ? -1.777 -18.729 -4.868 1.00 74.00 269 GLY A O 1
ATOM 2114 N N . MET A 1 270 ? -3.962 -18.281 -4.632 1.00 66.00 270 MET A N 1
ATOM 2115 C CA . MET A 1 270 ? -4.013 -17.397 -5.789 1.00 66.00 270 MET A CA 1
ATOM 2116 C C . MET A 1 270 ? -3.449 -16.019 -5.419 1.00 66.00 270 MET A C 1
ATOM 2118 O O . MET A 1 270 ? -3.921 -15.353 -4.501 1.00 66.00 270 MET A O 1
ATOM 2122 N N . GLY A 1 271 ? -2.404 -15.596 -6.134 1.00 57.66 271 GLY A N 1
ATOM 2123 C CA . GLY A 1 271 ? -1.835 -14.254 -6.016 1.00 57.66 271 GLY A CA 1
ATOM 2124 C C . GLY A 1 271 ? -2.709 -13.190 -6.693 1.00 57.66 271 GLY A C 1
ATOM 2125 O O . GLY A 1 271 ? -3.644 -13.530 -7.424 1.00 57.66 271 GLY A O 1
ATOM 2126 N N . PRO A 1 272 ? -2.412 -11.897 -6.488 1.00 55.19 272 PRO A N 1
ATOM 2127 C CA . PRO A 1 272 ? -3.228 -10.816 -7.017 1.00 55.19 272 PRO A CA 1
ATOM 2128 C C . PRO A 1 272 ? -3.381 -10.934 -8.546 1.00 55.19 272 PRO A C 1
ATOM 2130 O O . PRO A 1 272 ? -2.389 -11.181 -9.241 1.00 55.19 272 PRO A O 1
ATOM 2133 N N . PRO A 1 273 ? -4.602 -10.748 -9.083 1.00 47.50 273 PRO A N 1
ATOM 2134 C CA . PRO A 1 273 ? -4.957 -11.105 -10.460 1.00 47.50 273 PRO A CA 1
ATOM 2135 C C . PRO A 1 273 ? -4.096 -10.402 -11.517 1.00 47.50 273 PRO A C 1
ATOM 2137 O O . PRO A 1 273 ? -3.848 -10.962 -12.574 1.00 47.50 273 PRO A O 1
ATOM 2140 N N . TYR A 1 274 ? -3.552 -9.219 -11.222 1.00 52.12 274 TYR A N 1
ATOM 2141 C CA . TYR A 1 274 ? -2.707 -8.459 -12.148 1.00 52.12 274 TYR A CA 1
ATOM 2142 C C . TYR A 1 274 ? -1.276 -9.003 -12.326 1.00 52.12 274 TYR A C 1
ATOM 2144 O O . TYR A 1 274 ? -0.537 -8.450 -13.150 1.00 52.12 274 TYR A O 1
ATOM 2152 N N . ARG A 1 275 ? -0.870 -10.026 -11.553 1.00 52.19 275 ARG A N 1
ATOM 2153 C CA . ARG A 1 275 ? 0.387 -10.776 -11.749 1.00 52.19 275 ARG A CA 1
ATOM 2154 C C . ARG A 1 275 ? 0.254 -11.901 -12.781 1.00 52.19 275 ARG A C 1
ATOM 2156 O O . ARG A 1 275 ? 1.268 -12.376 -13.271 1.00 52.19 275 ARG A O 1
ATOM 2163 N N . ASN A 1 276 ? -0.971 -12.286 -13.139 1.00 36.28 276 ASN A N 1
ATOM 2164 C CA . ASN A 1 276 ? -1.249 -13.268 -14.180 1.00 36.28 276 ASN A CA 1
ATOM 2165 C C . ASN A 1 276 ? -1.966 -12.561 -15.339 1.00 36.28 276 ASN A C 1
ATOM 2167 O O . ASN A 1 276 ? -3.014 -11.956 -15.145 1.00 36.28 276 ASN A O 1
ATOM 2171 N N . GLU A 1 277 ? -1.463 -12.669 -16.570 1.00 34.31 277 GLU A N 1
ATOM 2172 C CA . GLU A 1 277 ? -2.064 -12.050 -17.773 1.00 34.31 277 GLU A CA 1
ATOM 2173 C C . GLU A 1 277 ? -3.488 -12.557 -18.115 1.00 34.31 277 GLU A C 1
ATOM 2175 O O . GLU A 1 277 ? -4.081 -12.143 -19.107 1.00 34.31 277 GLU A O 1
ATOM 2180 N N . ARG A 1 278 ? -4.069 -13.444 -17.296 1.00 28.64 278 ARG A N 1
ATOM 2181 C CA . ARG A 1 278 ? -5.329 -14.157 -17.555 1.00 28.64 278 ARG A CA 1
ATOM 2182 C C . ARG A 1 278 ? -6.531 -13.734 -16.708 1.00 28.64 278 ARG A C 1
ATOM 2184 O O . ARG A 1 278 ? -7.503 -14.478 -16.659 1.00 28.64 278 ARG A O 1
ATOM 2191 N N . MET A 1 279 ? -6.530 -12.567 -16.067 1.00 33.41 279 MET A N 1
ATOM 2192 C CA . MET A 1 279 ? -7.753 -12.103 -15.394 1.00 33.41 279 MET A CA 1
ATOM 2193 C C . MET A 1 279 ? -7.952 -10.593 -15.523 1.00 33.41 279 MET A C 1
ATOM 2195 O O . MET A 1 279 ? -7.875 -9.827 -14.566 1.00 33.41 279 MET A O 1
ATOM 2199 N N . LEU A 1 280 ? -8.228 -10.160 -16.755 1.00 29.98 280 LEU A N 1
ATOM 2200 C CA . LEU A 1 280 ? -9.092 -9.004 -16.966 1.00 29.98 280 LEU A CA 1
ATOM 2201 C C . LEU A 1 280 ? -10.462 -9.376 -16.390 1.00 29.98 280 LEU A C 1
ATOM 2203 O O . LEU A 1 280 ? -11.073 -10.329 -16.855 1.00 29.98 280 LEU A O 1
ATOM 2207 N N . VAL A 1 281 ? -10.919 -8.601 -15.406 1.00 29.94 281 VAL A N 1
ATOM 2208 C CA . VAL A 1 281 ? -12.246 -8.707 -14.785 1.00 29.94 281 VAL A CA 1
ATOM 2209 C C . VAL A 1 281 ? -12.386 -9.951 -13.894 1.00 29.94 281 VAL A C 1
ATOM 2211 O O . VAL A 1 281 ? -12.759 -11.029 -14.343 1.00 29.94 281 VAL A O 1
ATOM 2214 N N . ILE A 1 282 ? -12.153 -9.799 -12.582 1.00 29.62 282 ILE A N 1
ATOM 2215 C CA . ILE A 1 282 ? -12.879 -10.651 -11.632 1.00 29.62 282 ILE A CA 1
ATOM 2216 C C . ILE A 1 282 ? -14.328 -10.181 -11.705 1.00 29.62 282 ILE A C 1
ATOM 2218 O O . ILE A 1 282 ? -14.736 -9.262 -10.997 1.00 29.62 282 ILE A O 1
ATOM 2222 N N . ASP A 1 283 ? -15.090 -10.787 -12.604 1.00 27.75 283 ASP A N 1
ATOM 2223 C CA . ASP A 1 283 ? -16.533 -10.671 -12.624 1.00 27.75 283 ASP A CA 1
ATOM 2224 C C . ASP A 1 283 ? -17.048 -11.476 -11.418 1.00 27.75 283 ASP A C 1
ATOM 2226 O O . ASP A 1 283 ? -17.308 -12.671 -11.495 1.00 27.75 283 ASP A O 1
ATOM 2230 N N . ILE A 1 284 ? -17.174 -10.825 -10.252 1.00 32.94 284 ILE A N 1
ATOM 2231 C CA . ILE A 1 284 ? -17.849 -11.394 -9.061 1.00 32.94 284 ILE A CA 1
ATOM 2232 C C . ILE A 1 284 ? -19.383 -11.401 -9.296 1.00 32.94 284 ILE A C 1
ATOM 2234 O O . ILE A 1 284 ? -20.186 -11.488 -8.368 1.00 32.94 284 ILE A O 1
ATOM 2238 N N . GLY A 1 285 ? -19.818 -11.270 -10.554 1.00 26.28 285 GLY A N 1
ATOM 2239 C CA . GLY A 1 285 ? -21.181 -11.514 -10.997 1.00 26.28 285 GLY A CA 1
ATOM 2240 C C . GLY A 1 285 ? -21.473 -12.995 -11.242 1.00 26.28 285 GLY A C 1
ATOM 2241 O O . GLY A 1 285 ? -22.576 -13.431 -10.947 1.00 26.28 285 GLY A O 1
ATOM 2242 N N . THR A 1 286 ? -20.507 -13.797 -11.704 1.00 25.56 286 THR A N 1
ATOM 2243 C CA . THR A 1 286 ? -20.826 -15.124 -12.270 1.00 25.56 286 THR A CA 1
ATOM 2244 C C . THR A 1 286 ? -20.724 -16.307 -11.303 1.00 25.56 286 THR A C 1
ATOM 2246 O O . THR A 1 286 ? -21.257 -17.368 -11.607 1.00 25.56 286 THR A O 1
ATOM 2249 N N . GLU A 1 287 ? -20.110 -16.168 -10.121 1.00 28.88 287 GLU A N 1
ATOM 2250 C CA . GLU A 1 287 ? -20.111 -17.252 -9.111 1.00 28.88 287 GLU A CA 1
ATOM 2251 C C . GLU A 1 287 ? -21.306 -17.202 -8.145 1.00 28.88 287 GLU A C 1
ATOM 2253 O O . GLU A 1 287 ? -21.580 -18.187 -7.461 1.00 28.88 287 GLU A O 1
ATOM 2258 N N . VAL A 1 288 ? -22.086 -16.114 -8.136 1.00 30.17 288 VAL A N 1
ATOM 2259 C CA . VAL A 1 288 ? -23.350 -16.075 -7.376 1.00 30.17 288 VAL A CA 1
ATOM 2260 C C . VAL A 1 288 ? -24.438 -16.897 -8.086 1.00 30.17 288 VAL A C 1
ATOM 2262 O O . VAL A 1 288 ? -25.263 -17.517 -7.420 1.00 30.17 288 VAL A O 1
ATOM 2265 N N . ASP A 1 289 ? -24.364 -17.011 -9.417 1.00 27.25 289 ASP A N 1
ATOM 2266 C CA . ASP A 1 289 ? -25.245 -17.874 -10.219 1.00 27.25 289 ASP A CA 1
ATOM 2267 C C . ASP A 1 289 ? -24.792 -19.347 -10.249 1.00 27.25 289 ASP A C 1
ATOM 2269 O O . ASP A 1 289 ? -25.584 -20.247 -10.521 1.00 27.25 289 ASP A O 1
ATOM 2273 N N . ALA A 1 290 ? -23.525 -19.629 -9.923 1.00 28.33 290 ALA A N 1
ATOM 2274 C CA . ALA A 1 290 ? -23.029 -21.002 -9.791 1.00 28.33 290 ALA A CA 1
ATOM 2275 C C . ALA A 1 290 ? -23.380 -21.628 -8.427 1.00 28.33 290 ALA A C 1
ATOM 2277 O O . ALA A 1 290 ? -23.498 -22.847 -8.319 1.00 28.33 290 ALA A O 1
ATOM 2278 N N . MET A 1 291 ? -23.594 -20.808 -7.390 1.00 28.30 291 MET A N 1
ATOM 2279 C CA . MET A 1 291 ? -24.022 -21.267 -6.060 1.00 28.30 291 MET A CA 1
ATOM 2280 C C . MET A 1 291 ? -25.548 -21.330 -5.884 1.00 28.30 291 MET A C 1
ATOM 2282 O O . MET A 1 291 ? -26.014 -21.900 -4.900 1.00 28.30 291 MET A O 1
ATOM 2286 N N . SER A 1 292 ? -26.338 -20.807 -6.829 1.00 29.22 292 SER A N 1
ATOM 2287 C CA . SER A 1 292 ? -27.807 -20.896 -6.815 1.00 29.22 292 SER A CA 1
ATOM 2288 C C . SER A 1 292 ? -28.366 -22.191 -7.429 1.00 29.22 292 SER A C 1
ATOM 2290 O O . SER A 1 292 ? -29.568 -22.427 -7.342 1.00 29.22 292 SER A O 1
ATOM 2292 N N . ASN A 1 293 ? -27.512 -23.066 -7.980 1.00 27.80 293 ASN A N 1
ATOM 2293 C CA . ASN A 1 293 ? -27.911 -24.327 -8.627 1.00 27.80 293 ASN A CA 1
ATOM 2294 C C . ASN A 1 293 ? -27.568 -25.606 -7.844 1.00 27.80 293 ASN A C 1
ATOM 2296 O O . ASN A 1 293 ? -27.635 -26.705 -8.396 1.00 27.80 293 ASN A O 1
ATOM 2300 N N . ILE A 1 294 ? -27.263 -25.512 -6.549 1.00 32.47 294 ILE A N 1
ATOM 2301 C CA . ILE A 1 294 ? -27.278 -26.702 -5.691 1.00 32.47 294 ILE A CA 1
ATOM 2302 C C . ILE A 1 294 ? -28.724 -26.907 -5.233 1.00 32.47 294 ILE A C 1
ATOM 2304 O O . ILE A 1 294 ? -29.171 -26.323 -4.247 1.00 32.47 294 ILE A O 1
ATOM 2308 N N . SER A 1 295 ? -29.478 -27.705 -5.996 1.00 26.44 295 SER A N 1
ATOM 2309 C CA . SER A 1 295 ? -30.777 -28.214 -5.549 1.00 26.44 295 SER A CA 1
ATOM 2310 C C . SER A 1 295 ? -30.632 -28.925 -4.199 1.00 26.44 295 SER A C 1
ATOM 2312 O O . SER A 1 295 ? -29.631 -29.616 -3.983 1.00 26.44 295 SER A O 1
ATOM 2314 N N . PRO A 1 296 ? -31.626 -28.815 -3.301 1.00 28.75 296 PRO A N 1
ATOM 2315 C CA . PRO A 1 296 ? -31.648 -29.619 -2.094 1.00 28.75 296 PRO A CA 1
ATOM 2316 C C . PRO A 1 296 ? -31.865 -31.075 -2.512 1.00 28.75 296 PRO A C 1
ATOM 2318 O O . PRO A 1 296 ? -32.923 -31.435 -3.028 1.00 28.75 296 PRO A O 1
ATOM 2321 N N . VAL A 1 297 ? -30.840 -31.906 -2.336 1.00 30.92 297 VAL A N 1
ATOM 2322 C CA . VAL A 1 297 ? -31.041 -33.352 -2.321 1.00 30.92 297 VAL A CA 1
ATOM 2323 C C . VAL A 1 297 ? -31.744 -33.670 -1.004 1.00 30.92 297 VAL A C 1
ATOM 2325 O O . VAL A 1 297 ? -31.268 -33.282 0.063 1.00 30.92 297 VAL A O 1
ATOM 2328 N N . VAL A 1 298 ? -32.918 -34.280 -1.158 1.00 36.22 298 VAL A N 1
ATOM 2329 C CA . VAL A 1 298 ? -33.804 -34.843 -0.130 1.00 36.22 298 VAL A CA 1
ATOM 2330 C C . VAL A 1 298 ? -33.047 -35.748 0.835 1.00 36.22 298 VAL A C 1
ATOM 2332 O O . VAL A 1 298 ? -32.194 -36.527 0.352 1.00 36.22 298 VAL A O 1
#

Radius of gyration: 20.06 Å; Cα contacts (8 Å, |Δi|>4): 322; chains: 1; bounding box: 63×60×52 Å

Organism: NCBI:txid2070753

Solvent-accessible surface area (backbone atoms only — not comparable to full-atom values): 16768 Å² total; per-residue (Å²): 108,61,70,75,56,52,73,74,42,40,91,81,41,59,69,58,51,51,54,50,20,58,63,68,40,31,60,62,52,70,66,57,53,50,48,38,51,53,45,39,74,70,45,75,68,78,64,28,60,57,29,50,51,50,51,55,52,42,50,50,12,46,51,40,25,30,44,72,70,62,75,49,73,56,52,66,62,52,38,53,54,35,52,58,51,45,53,51,54,56,56,49,61,77,70,56,59,78,70,70,52,66,45,79,45,78,54,56,87,88,63,46,80,76,50,101,69,60,62,84,63,60,43,35,37,40,48,76,43,72,69,56,46,50,52,54,51,50,53,44,52,51,46,40,53,37,35,49,53,39,55,71,32,50,65,63,49,70,75,71,58,71,83,86,53,53,65,59,53,50,51,51,44,54,51,34,50,51,52,43,37,51,42,30,53,52,51,53,20,41,43,46,45,37,56,63,70,52,64,91,68,49,85,57,82,82,72,63,59,63,88,75,54,53,32,34,56,27,35,59,64,42,39,61,53,36,49,50,30,40,47,37,90,73,44,54,71,68,54,27,53,51,32,33,52,51,22,40,47,35,16,72,79,47,68,36,60,68,24,37,56,52,24,54,45,45,74,73,70,49,62,59,52,78,81,43,98,84,46,84,70,86,63,64,54,62,60,62,64,63,66,71,68,71,72,85,79,128

Mean predicted aligned error: 11.63 Å

Nearest PDB structures (foldseek):
  3efz-assembly2_C  TM=2.309E-01  e=1.081E+00  Cryptosporidium parvum Iowa II
  6ejl-assembly1_A  TM=2.963E-01  e=3.484E+00  Homo sapiens
  3efz-assembly2_D  TM=2.251E-01  e=3.330E+00  Cryptosporidium parvum Iowa II

Foldseek 3Di:
DFPVVCVVCCVPCVVVVLLVLLQLLAQDDPVSLVVLVVCLVPDDPQVNLLSQLVNLSNLSSVLSVCCVVVVDPDLVVSLVSLVVSLVVLVVSVVVHDPLLDWDKDFADPVRQPPDPAGQLDRIATAHLDLVSLLSVLSSLVSNLSSLVSNLVSLVVDVVPDDDPCNVVSVVSNVVSLVSNQVSLNRLSRHLCHQQVVPPPPHPDPPPCPPVLPRNLVSLLSSLSSLLSSLLRPNYDPSSNVSSLVSLVCSCVVNVPVVSPVSSVCVVVVHHRPVVDPPDPDPRPVPVVVVVVPPDDDD

Sequence (298 aa):
MDWRCLDTCAPRFPDLQLISNIYGKTRTPSSIRKLSQLAYQSTVGDFRHKDHLSILRASLCDLHSSVKNNHLTDPVSIIEAALALDAKLIAWTLTLPPSWSPTTVNVSPRNRNGSEFSIYGDYYYIYQDLPTSNVWNNYRATRYTLHEMIIDQLPRLHSSNSSHLASDYANLGANSEAIMKHIAEDICASVPYHIGVTGKHSLKPELNFSNNSRPAAGGYILTWHLFLAASCRFSPPSLKSWAITCMEKIGHSMGVNQALSMACYLARGMGPPYRNERMLVIDIGTEVDAMSNISPVV